Protein AF-A0A2S2DIR8-F1 (afdb_monomer)

Solvent-accessible surface area (backbone atoms only — not comparab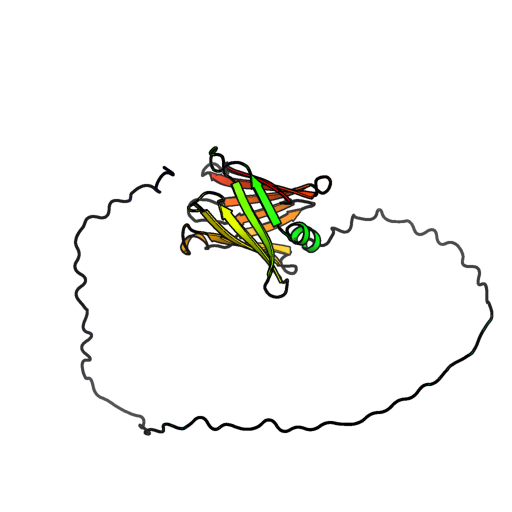le to full-atom values): 14427 Å² total; per-residue (Å²): 134,83,83,74,81,82,84,76,91,71,86,83,86,78,87,84,75,84,82,79,85,77,88,81,89,78,91,88,88,90,80,86,86,79,81,87,81,92,76,83,91,76,89,78,84,86,86,85,81,84,86,86,91,85,86,83,90,83,88,81,86,81,84,89,83,88,82,91,74,91,72,82,84,75,81,74,80,77,70,82,77,73,78,73,77,70,67,64,64,66,59,61,57,71,56,54,46,58,27,36,33,42,40,30,51,71,84,41,79,49,47,31,44,31,40,24,39,76,30,84,94,61,61,26,38,36,37,41,37,34,34,71,52,89,77,57,86,47,43,35,42,34,41,38,30,71,42,77,88,79,64,29,31,42,34,42,48,42,44,75,91,37,76,75,70,34,52,59,54,23,47,30,43,74,57,91,57,31,43,38,33,38,26,68,37,96,92,38,40,36,37,39,39,37,35,54,38,82,91,73,67,28,36,38,42,39,33,29,39,41,43,99,89,74,46,75,40,83,38,34,40,31,45,33,35,71,103

Sequence (227 aa):
MPPSPLSCDVPANRTVHAVRIKSGSGHRPGWPTNSGASLLFILDAVPTTAPIMTTPLHLFTRAAVCAALGLPALAWAQAPAASAAASPVPLLRQLDGDWRMSGDVRGKPVTYRMTAEPALQGTFTALRMKDVQVPAQYEAVVYIGYDAASKTVIAHWMDSFGPKYSIPHGTGQIDGDTIQFVIPYATGPFRNTWRYDPAAGSWQFSLESGQPDGTWKHFARYKVKRD

Mean predicted aligned error: 16.85 Å

InterPro domains:
  IPR011473 Protein of unknown function DUF1579 [PF07617] (91-226)

Foldseek 3Di:
DPDDDDDDDDDDDDDD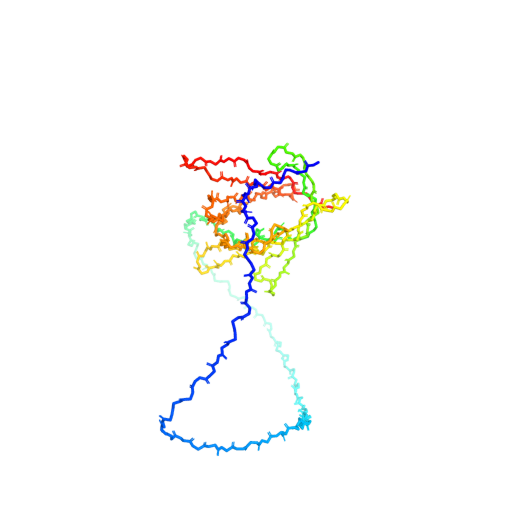DDDDDDDDDDDDDDDDDDDDDDDDDDDDDDDDDDDDDDDDDDDDDDDDDDDDDDDPDPPPPDDPPPPPPPPCLVLQCLQAAWKWKWWDFVPHTFIWIWHWDQPPPNQWIWIWIWTPDVVTPKTKIKTWGADPVVQKIWIQIDMPVDDVVSPPIWIFHDDDQWTWTWHQDPVFIKIWIWGADPVQSWIKIWIWGQDPVRDTHGGIIITMHHD

pLDDT: mean 75.73, std 27.55, range [25.34, 98.88]

Structure (mmCIF, N/CA/C/O backbone):
data_AF-A0A2S2DIR8-F1
#
_entry.id   AF-A0A2S2DIR8-F1
#
loop_
_atom_site.group_PDB
_atom_site.id
_atom_site.type_symbol
_atom_site.label_atom_id
_atom_site.label_alt_id
_atom_site.label_comp_id
_atom_site.label_asym_id
_atom_site.label_entity_id
_atom_site.label_seq_id
_atom_site.pdbx_PDB_ins_code
_atom_site.Cartn_x
_atom_site.Cartn_y
_atom_site.Cartn_z
_atom_site.occupancy
_atom_site.B_iso_or_equiv
_atom_site.auth_seq_id
_atom_site.auth_comp_id
_atom_site.auth_asym_id
_atom_site.auth_atom_id
_atom_site.pdbx_PDB_model_num
ATOM 1 N N . MET A 1 1 ? 14.273 -4.822 -20.510 1.00 25.34 1 MET A N 1
ATOM 2 C CA . MET A 1 1 ? 14.822 -3.535 -20.029 1.00 25.34 1 MET A CA 1
ATOM 3 C C . MET A 1 1 ? 13.724 -2.744 -19.325 1.00 25.34 1 MET A C 1
ATOM 5 O O . MET A 1 1 ? 12.814 -2.262 -19.999 1.00 25.34 1 MET A O 1
ATOM 9 N N . PRO A 1 2 ? 13.728 -2.648 -17.988 1.00 31.83 2 PRO A N 1
ATOM 10 C CA . PRO A 1 2 ? 12.954 -1.620 -17.298 1.00 31.83 2 PRO A CA 1
ATOM 11 C C . PRO A 1 2 ? 13.620 -0.244 -17.518 1.00 31.83 2 PRO A C 1
ATOM 13 O O . PRO A 1 2 ? 14.844 -0.184 -17.624 1.00 31.83 2 PRO A O 1
ATOM 16 N N . PRO A 1 3 ? 12.849 0.850 -17.667 1.00 37.19 3 PRO A N 1
ATOM 17 C CA . PRO A 1 3 ? 13.418 2.159 -17.958 1.00 37.19 3 PRO A CA 1
ATOM 18 C C . PRO A 1 3 ? 14.058 2.766 -16.708 1.00 37.19 3 PRO A C 1
ATOM 20 O O . PRO A 1 3 ? 13.427 2.845 -15.653 1.00 37.19 3 PRO A O 1
ATOM 23 N N . SER A 1 4 ? 15.298 3.219 -16.875 1.00 31.59 4 SER A N 1
ATOM 24 C CA . SER A 1 4 ? 16.028 4.063 -15.936 1.00 31.59 4 SER A CA 1
ATOM 25 C C . SER A 1 4 ? 15.224 5.318 -15.576 1.00 31.59 4 SER A C 1
ATOM 27 O O . SER A 1 4 ? 14.546 5.879 -16.447 1.00 31.59 4 SER A O 1
ATOM 29 N N . PRO A 1 5 ? 15.310 5.811 -14.329 1.00 39.09 5 PRO A N 1
ATOM 30 C CA . PRO A 1 5 ? 14.944 7.187 -14.049 1.00 39.09 5 PRO A CA 1
ATOM 31 C C . PRO A 1 5 ? 15.851 8.100 -14.880 1.00 39.09 5 PRO A C 1
ATOM 33 O O . PRO A 1 5 ? 17.040 7.834 -15.054 1.00 39.09 5 PRO A O 1
ATOM 36 N N . LEU A 1 6 ? 15.237 9.127 -15.456 1.00 38.44 6 LEU A N 1
ATOM 37 C CA . LEU A 1 6 ? 15.869 10.112 -16.320 1.00 38.44 6 LEU A CA 1
ATOM 38 C C . LEU A 1 6 ? 17.195 10.614 -15.729 1.00 38.44 6 LEU A C 1
ATOM 40 O O . LEU A 1 6 ? 17.279 10.973 -14.556 1.00 38.44 6 LEU A O 1
ATOM 44 N N . SER A 1 7 ? 18.202 10.610 -16.600 1.00 29.22 7 SER A N 1
ATOM 45 C CA . SER A 1 7 ? 19.532 11.176 -16.415 1.00 29.22 7 SER A CA 1
ATOM 46 C C . SER A 1 7 ? 19.443 12.646 -15.998 1.00 29.22 7 SER A C 1
ATOM 48 O O . SER A 1 7 ? 18.811 13.442 -16.691 1.00 29.22 7 SER A O 1
ATOM 50 N N . CYS A 1 8 ? 20.112 13.006 -14.905 1.00 32.50 8 CYS A N 1
ATOM 51 C CA . CYS A 1 8 ? 20.612 14.360 -14.708 1.00 32.50 8 CYS A CA 1
ATOM 52 C C . CYS A 1 8 ? 22.116 14.310 -14.970 1.00 32.50 8 CYS A C 1
ATOM 54 O O . CYS A 1 8 ? 22.860 13.720 -14.186 1.00 32.50 8 CYS A O 1
ATOM 56 N N . ASP A 1 9 ? 22.544 14.916 -16.075 1.00 29.95 9 ASP A N 1
ATOM 57 C CA . ASP A 1 9 ? 23.945 15.229 -16.329 1.00 29.95 9 ASP A CA 1
ATOM 58 C C . ASP A 1 9 ? 24.512 16.055 -15.166 1.00 29.95 9 ASP A C 1
ATOM 60 O O . ASP A 1 9 ? 24.002 17.127 -14.833 1.00 29.95 9 ASP A O 1
ATOM 64 N N . VAL A 1 10 ? 25.595 15.565 -14.561 1.00 34.12 10 VAL A N 1
ATOM 65 C CA . VAL A 1 10 ? 26.473 16.358 -13.697 1.00 34.12 10 VAL A CA 1
ATOM 66 C C . VAL A 1 10 ? 27.852 16.351 -14.354 1.00 34.12 10 VAL A C 1
ATOM 68 O O . VAL A 1 10 ? 28.401 15.270 -14.582 1.00 34.12 10 VAL A O 1
ATOM 71 N N . PRO A 1 11 ? 28.430 17.519 -14.686 1.00 31.69 11 PRO A N 1
ATOM 72 C CA . PRO A 1 11 ? 29.745 17.571 -15.297 1.00 31.69 11 PRO A CA 1
ATOM 73 C C . PRO A 1 11 ? 30.804 17.041 -14.331 1.00 31.69 11 PRO A C 1
ATOM 75 O O . PRO A 1 11 ? 30.799 17.318 -13.129 1.00 31.69 11 PRO A O 1
ATOM 78 N N . ALA A 1 12 ? 31.726 16.270 -14.901 1.00 38.38 12 ALA A N 1
ATOM 79 C CA . ALA A 1 12 ? 32.903 15.765 -14.230 1.00 38.38 12 ALA A CA 1
ATOM 80 C C . ALA A 1 12 ? 33.753 16.904 -13.643 1.00 38.38 12 ALA A C 1
ATOM 82 O O . ALA A 1 12 ? 33.841 17.996 -14.204 1.00 38.38 12 ALA A O 1
ATOM 83 N N . ASN A 1 13 ? 34.475 16.542 -12.580 1.00 35.59 13 ASN A N 1
ATOM 84 C CA . ASN A 1 13 ? 35.640 17.220 -12.016 1.00 35.59 13 ASN A CA 1
ATOM 85 C C . ASN A 1 13 ? 35.376 18.201 -10.857 1.00 35.59 13 ASN A C 1
ATOM 87 O O . ASN A 1 13 ? 35.241 19.408 -11.044 1.00 35.59 13 ASN A O 1
ATOM 91 N N . ARG A 1 14 ? 35.459 17.686 -9.623 1.00 34.56 14 ARG A N 1
ATOM 92 C CA . ARG A 1 14 ? 36.113 18.408 -8.522 1.00 34.56 14 ARG A CA 1
ATOM 93 C C . ARG A 1 14 ? 36.697 17.432 -7.505 1.00 34.56 14 ARG A C 1
ATOM 95 O O . ARG A 1 14 ? 35.987 16.762 -6.763 1.00 34.56 14 ARG A O 1
ATOM 102 N N . THR A 1 15 ? 38.020 17.391 -7.494 1.00 37.75 15 THR A N 1
ATOM 103 C CA . THR A 1 15 ? 38.891 16.816 -6.472 1.00 37.75 15 THR A CA 1
ATOM 104 C C . THR A 1 15 ? 38.486 17.310 -5.081 1.00 37.75 15 THR A C 1
ATOM 106 O O . THR A 1 15 ? 38.486 18.516 -4.827 1.00 37.75 15 THR A O 1
ATOM 109 N N . VAL A 1 16 ? 38.163 16.400 -4.159 1.00 34.19 16 VAL A N 1
ATOM 110 C CA . VAL A 1 16 ? 37.999 16.746 -2.741 1.00 34.19 16 VAL A CA 1
ATOM 111 C C . VAL A 1 16 ? 39.382 16.733 -2.096 1.00 34.19 16 VAL A C 1
ATOM 113 O O . VAL A 1 16 ? 39.957 15.678 -1.839 1.00 34.19 16 VAL A O 1
ATOM 116 N N . HIS A 1 17 ? 39.934 17.921 -1.856 1.00 31.39 17 HIS A N 1
ATOM 117 C CA . HIS A 1 17 ? 41.088 18.089 -0.981 1.00 31.39 17 HIS A CA 1
ATOM 118 C C . HIS A 1 17 ? 40.664 17.848 0.472 1.00 31.39 17 HIS A C 1
ATOM 120 O O . HIS A 1 17 ? 39.698 18.439 0.955 1.00 31.39 17 HIS A O 1
ATOM 126 N N . ALA A 1 18 ? 41.413 16.997 1.173 1.00 34.06 18 ALA A N 1
ATOM 127 C CA . ALA A 1 18 ? 41.286 16.799 2.608 1.00 34.06 18 ALA A CA 1
ATOM 128 C C . ALA A 1 18 ? 41.499 18.132 3.348 1.00 34.06 18 ALA A C 1
ATOM 130 O O . ALA A 1 18 ? 42.587 18.711 3.313 1.00 34.06 18 ALA A O 1
ATOM 131 N N . VAL A 1 19 ? 40.463 18.618 4.034 1.00 31.84 19 VAL A N 1
ATOM 132 C CA . VAL A 1 19 ? 40.576 19.776 4.923 1.00 31.84 19 VAL A CA 1
ATOM 133 C C . VAL A 1 19 ? 41.194 19.309 6.236 1.00 31.84 19 VAL A C 1
ATOM 135 O O . VAL A 1 19 ? 40.552 18.695 7.084 1.00 31.84 19 VAL A O 1
ATOM 138 N N . ARG A 1 20 ? 42.484 19.605 6.388 1.00 32.41 20 ARG A N 1
ATOM 139 C CA . ARG A 1 20 ? 43.232 19.494 7.639 1.00 32.41 20 ARG A CA 1
ATOM 140 C C . ARG A 1 20 ? 42.846 20.668 8.539 1.00 32.41 20 ARG A C 1
ATOM 142 O O . ARG A 1 20 ? 43.281 21.791 8.293 1.00 32.41 20 ARG A O 1
ATOM 149 N N . ILE A 1 21 ? 42.060 20.424 9.585 1.00 34.59 21 ILE A N 1
ATOM 150 C CA . ILE A 1 21 ? 41.821 21.433 10.623 1.00 34.59 21 ILE A CA 1
ATOM 151 C C . ILE A 1 21 ? 43.110 21.577 11.449 1.00 34.59 21 ILE A C 1
ATOM 153 O O . ILE A 1 21 ? 43.508 20.668 12.174 1.00 34.59 21 ILE A O 1
ATOM 157 N N . LYS A 1 22 ? 43.795 22.717 11.297 1.00 30.98 22 LYS A N 1
ATOM 158 C CA . LYS A 1 22 ? 44.870 23.169 12.193 1.00 30.98 22 LYS A CA 1
ATOM 159 C C . LYS A 1 22 ? 44.226 23.759 13.450 1.00 30.98 22 LYS A C 1
ATOM 161 O O . LYS A 1 22 ? 43.514 24.753 13.351 1.00 30.98 22 LYS A O 1
ATOM 166 N N . SER A 1 23 ? 44.506 23.189 14.623 1.00 30.70 23 SER A N 1
ATOM 167 C CA . SER A 1 23 ? 44.189 23.831 15.901 1.00 30.70 23 SER A CA 1
ATOM 168 C C . SER A 1 23 ? 45.164 24.989 16.140 1.00 30.70 23 SER A C 1
ATOM 170 O O . SER A 1 23 ? 46.356 24.768 16.362 1.00 30.70 23 SER A O 1
ATOM 172 N N . GLY A 1 24 ? 44.669 26.223 16.055 1.00 31.77 24 GLY A N 1
ATOM 173 C CA . GLY A 1 24 ? 45.383 27.425 16.478 1.00 31.77 24 GLY A CA 1
ATOM 174 C C . GLY A 1 24 ? 45.199 27.657 17.977 1.00 31.77 24 GLY A C 1
ATOM 175 O O . GLY A 1 24 ? 44.080 27.672 18.478 1.00 31.77 24 GLY A O 1
ATOM 176 N N . SER A 1 25 ? 46.318 27.810 18.677 1.00 33.28 25 SER A N 1
ATOM 177 C CA . SER A 1 25 ? 46.450 28.074 20.109 1.00 33.28 25 SER A CA 1
ATOM 178 C C . SER A 1 25 ? 46.035 29.500 20.493 1.00 33.28 25 SER A C 1
ATOM 180 O O . SER A 1 25 ? 46.583 30.461 19.955 1.00 33.28 25 SER A O 1
ATOM 182 N N . GLY A 1 26 ? 45.165 29.629 21.500 1.00 30.30 26 GLY A N 1
ATOM 183 C CA . GLY A 1 26 ? 44.859 30.876 22.207 1.00 30.30 26 GLY A CA 1
ATOM 184 C C . GLY A 1 26 ? 44.480 30.598 23.671 1.00 30.30 26 GLY A C 1
ATOM 185 O O . GLY A 1 26 ? 43.433 30.031 23.948 1.00 30.30 26 GLY A O 1
ATOM 186 N N . HIS A 1 27 ? 45.388 30.944 24.584 1.00 31.25 27 HIS A N 1
ATOM 187 C CA . HIS A 1 27 ? 45.299 30.991 26.061 1.00 31.25 27 HIS A CA 1
ATOM 188 C C . HIS A 1 27 ? 44.157 31.938 26.545 1.00 31.25 27 HIS A C 1
ATOM 190 O O . HIS A 1 27 ? 43.933 32.927 25.859 1.00 31.25 27 HIS A O 1
ATOM 196 N N . ARG A 1 28 ? 43.406 31.823 27.668 1.00 31.12 28 ARG A N 1
ATOM 197 C CA . ARG A 1 28 ? 43.475 31.230 29.044 1.00 31.12 28 ARG A CA 1
ATOM 198 C C . ARG A 1 28 ? 42.016 31.132 29.631 1.00 31.12 28 ARG A C 1
ATOM 200 O O . ARG A 1 28 ? 41.107 31.540 28.919 1.00 31.12 28 ARG A O 1
ATOM 207 N N . PRO A 1 29 ? 41.758 30.914 30.950 1.00 38.47 29 PRO A N 1
ATOM 208 C CA . PRO A 1 29 ? 42.119 29.815 31.862 1.00 38.47 29 PRO A CA 1
ATOM 209 C C . PRO A 1 29 ? 40.901 29.209 32.617 1.00 38.47 29 PRO A C 1
ATOM 211 O O . PRO A 1 29 ? 39.890 29.869 32.833 1.00 38.47 29 PRO A O 1
ATOM 214 N N . GLY A 1 30 ? 41.090 28.009 33.178 1.00 28.30 30 GLY A N 1
ATOM 215 C CA . GLY A 1 30 ? 40.413 27.582 34.410 1.00 28.30 30 GLY A CA 1
ATOM 216 C C . GLY A 1 30 ? 39.446 26.409 34.259 1.00 28.30 30 GLY A C 1
ATOM 217 O O . GLY A 1 30 ? 38.313 26.602 33.841 1.00 28.30 30 GLY A O 1
ATOM 218 N N . TRP A 1 31 ? 39.899 25.218 34.656 1.00 29.05 31 TRP A N 1
ATOM 219 C CA . TRP A 1 31 ? 39.338 24.318 35.687 1.00 29.05 31 TRP A CA 1
ATOM 220 C C . TRP A 1 31 ? 39.973 22.914 35.528 1.00 29.05 31 TRP A C 1
ATOM 222 O O . TRP A 1 31 ? 40.456 22.583 34.443 1.00 29.05 31 TRP A O 1
ATOM 232 N N . PRO A 1 32 ? 40.123 22.146 36.623 1.00 36.69 32 PRO A N 1
ATOM 233 C CA . PRO A 1 32 ? 41.217 21.190 36.777 1.00 36.69 32 PRO A CA 1
ATOM 234 C C . PRO A 1 32 ? 40.993 19.858 36.056 1.00 36.69 32 PRO A C 1
ATOM 236 O O . PRO A 1 32 ? 39.895 19.307 36.024 1.00 36.69 32 PRO A O 1
ATOM 239 N N . THR A 1 33 ? 42.091 19.311 35.540 1.00 38.44 33 THR A N 1
ATOM 240 C CA . THR A 1 33 ? 42.222 17.924 35.096 1.00 38.44 33 THR A CA 1
ATOM 241 C C . THR A 1 33 ? 42.294 16.994 36.296 1.00 38.44 33 THR A C 1
ATOM 243 O O . THR A 1 33 ? 43.128 17.207 37.173 1.00 38.44 33 THR A O 1
ATOM 246 N N . ASN A 1 34 ? 41.513 15.913 36.275 1.00 33.31 34 ASN A N 1
ATOM 247 C CA . ASN A 1 34 ? 41.874 14.698 36.990 1.00 33.31 34 ASN A CA 1
ATOM 248 C C . ASN A 1 34 ? 41.808 13.486 36.054 1.00 33.31 34 ASN A C 1
ATOM 250 O O . ASN A 1 34 ? 40.754 13.050 35.602 1.00 33.31 34 ASN A O 1
ATOM 254 N N . SER A 1 35 ? 43.018 13.047 35.733 1.00 34.62 35 SER A N 1
ATOM 255 C CA . SER A 1 35 ? 43.520 11.714 35.434 1.00 34.62 35 SER A CA 1
ATOM 256 C C . SER A 1 35 ? 42.568 10.529 35.633 1.00 34.62 35 SER A C 1
ATOM 258 O O . SER A 1 35 ? 42.077 10.289 36.728 1.00 34.62 35 SER A O 1
ATOM 260 N N . GLY A 1 36 ? 42.442 9.747 34.558 1.00 32.72 36 GLY A N 1
ATOM 261 C CA . GLY A 1 36 ? 42.733 8.311 34.509 1.00 32.72 36 GLY A CA 1
ATOM 262 C C . GLY A 1 36 ? 42.083 7.381 35.532 1.00 32.72 36 GLY A C 1
ATOM 263 O O . GLY A 1 36 ? 42.461 7.378 36.693 1.00 32.72 36 GLY A O 1
ATOM 264 N N . ALA A 1 37 ? 41.268 6.450 35.036 1.00 33.59 37 ALA A N 1
ATOM 265 C CA . ALA A 1 37 ? 41.280 5.062 35.497 1.00 33.59 37 ALA A CA 1
ATOM 266 C C . ALA A 1 37 ? 40.539 4.166 34.493 1.00 33.59 37 ALA A C 1
ATOM 268 O O . ALA A 1 37 ? 39.341 4.319 34.268 1.00 33.59 37 ALA A O 1
ATOM 269 N N . SER A 1 38 ? 41.265 3.211 33.914 1.00 38.38 38 SER A N 1
ATOM 270 C CA . SER A 1 38 ? 40.689 1.977 33.385 1.00 38.38 38 SER A CA 1
ATOM 271 C C . SER A 1 38 ? 40.274 1.092 34.563 1.00 38.38 38 SER A C 1
ATOM 273 O O . SER A 1 38 ? 41.115 0.791 35.404 1.00 38.38 38 SER A O 1
ATOM 275 N N . LEU A 1 39 ? 39.022 0.634 34.603 1.00 32.88 39 LEU A N 1
ATOM 276 C CA . LEU A 1 39 ? 38.559 -0.489 35.431 1.00 32.88 39 LEU A CA 1
ATOM 277 C C . LEU A 1 39 ? 37.568 -1.298 34.577 1.00 32.88 39 LEU A C 1
ATOM 279 O O . LEU A 1 39 ? 36.599 -0.746 34.069 1.00 32.88 39 LEU A O 1
ATOM 283 N N . LEU A 1 40 ? 37.929 -2.506 34.141 1.00 30.81 40 LEU A N 1
ATOM 284 C CA . LEU A 1 40 ? 37.706 -3.782 34.837 1.00 30.81 40 LEU A CA 1
ATOM 285 C C . LEU A 1 40 ? 36.206 -4.045 35.079 1.00 30.81 40 LEU A C 1
ATOM 287 O O . LEU A 1 40 ? 35.629 -3.573 36.053 1.00 30.81 40 LEU A O 1
ATOM 291 N N . PHE A 1 41 ? 35.586 -4.813 34.177 1.00 30.42 41 PHE A N 1
ATOM 292 C CA . PHE A 1 41 ? 34.247 -5.367 34.376 1.00 30.42 41 PHE A CA 1
ATOM 293 C C . PHE A 1 41 ? 34.324 -6.476 35.432 1.00 30.42 41 PHE A C 1
ATOM 295 O O . PHE A 1 41 ? 34.936 -7.518 35.200 1.00 30.42 41 PHE A O 1
ATOM 302 N N . ILE A 1 42 ? 33.722 -6.228 36.594 1.00 36.50 42 ILE A N 1
ATOM 303 C CA . ILE A 1 42 ? 33.505 -7.216 37.652 1.00 36.50 42 ILE A CA 1
ATOM 304 C C . ILE A 1 42 ? 32.174 -7.928 37.368 1.00 36.50 42 ILE A C 1
ATOM 306 O O . ILE A 1 42 ? 31.147 -7.282 37.168 1.00 36.50 42 ILE A O 1
ATOM 310 N N . LEU A 1 43 ? 32.226 -9.264 37.310 1.00 37.09 43 LEU A N 1
ATOM 311 C CA . LEU A 1 43 ? 31.067 -10.150 37.435 1.00 37.09 43 LEU A CA 1
ATOM 312 C C . LEU A 1 43 ? 30.476 -9.961 38.834 1.00 37.09 43 LEU A C 1
ATOM 314 O O . LEU A 1 43 ? 31.193 -10.205 39.799 1.00 37.09 43 LEU A O 1
ATOM 318 N N . ASP A 1 44 ? 29.184 -9.655 38.936 1.00 31.66 44 ASP A N 1
ATOM 319 C CA . ASP A 1 44 ? 28.447 -9.850 40.184 1.00 31.66 44 ASP A CA 1
ATOM 320 C C . ASP A 1 44 ? 27.191 -10.694 39.980 1.00 31.66 44 ASP A C 1
ATOM 322 O O . ASP A 1 44 ? 26.456 -10.591 38.995 1.00 31.66 44 ASP A O 1
ATOM 326 N N . ALA A 1 45 ? 27.040 -11.603 40.935 1.00 37.28 45 ALA A N 1
ATOM 327 C CA . ALA A 1 45 ? 26.130 -12.724 40.979 1.00 37.28 45 ALA A CA 1
ATOM 328 C C . ALA A 1 45 ? 24.680 -12.315 41.281 1.00 37.28 45 ALA A C 1
ATOM 330 O O . ALA A 1 45 ? 24.408 -11.380 42.030 1.00 37.28 45 ALA A O 1
ATOM 331 N N . VAL A 1 46 ? 23.740 -13.100 40.752 1.00 46.03 46 VAL A N 1
ATOM 332 C CA . VAL A 1 46 ? 22.322 -13.082 41.135 1.00 46.03 46 VAL A CA 1
ATOM 333 C C . VAL A 1 46 ? 22.146 -13.941 42.393 1.00 46.03 46 VAL A C 1
ATOM 335 O O . VAL A 1 46 ? 22.509 -15.119 42.349 1.00 46.03 46 VAL A O 1
ATOM 338 N N . PRO A 1 47 ? 21.571 -13.430 43.498 1.00 52.34 47 PRO A N 1
ATOM 339 C CA . PRO A 1 47 ? 21.168 -14.279 44.604 1.00 52.34 47 PRO A CA 1
ATOM 340 C C . PRO A 1 47 ? 19.756 -14.844 44.394 1.00 52.34 47 PRO A C 1
ATOM 342 O O . PRO A 1 47 ? 18.787 -14.140 44.115 1.00 52.34 47 PRO A O 1
ATOM 345 N N . THR A 1 48 ? 19.691 -16.159 44.565 1.00 49.25 48 THR A N 1
ATOM 346 C CA . THR A 1 48 ? 18.527 -17.029 44.739 1.00 49.25 48 THR A CA 1
ATOM 347 C C . THR A 1 48 ? 17.781 -16.737 46.042 1.00 49.25 48 THR A C 1
ATOM 349 O O . THR A 1 48 ? 18.431 -16.680 47.081 1.00 49.25 48 THR A O 1
ATOM 352 N N . THR A 1 49 ? 16.441 -16.732 46.020 1.00 44.94 49 THR A N 1
ATOM 353 C CA . THR A 1 49 ? 15.589 -17.217 47.134 1.00 44.94 49 THR A CA 1
ATOM 354 C C . THR A 1 49 ? 14.139 -17.475 46.679 1.00 44.94 49 THR A C 1
ATOM 356 O O . THR A 1 49 ? 13.411 -16.568 46.292 1.00 44.94 49 THR A O 1
ATOM 359 N N . ALA A 1 50 ? 13.716 -18.741 46.756 1.00 43.56 50 ALA A N 1
ATOM 360 C CA . ALA A 1 50 ? 12.328 -19.178 47.015 1.00 43.56 50 ALA A CA 1
ATOM 361 C C . ALA A 1 50 ? 12.163 -19.346 48.563 1.00 43.56 50 ALA A C 1
ATOM 363 O O . ALA A 1 50 ? 13.175 -19.097 49.229 1.00 43.56 50 ALA A O 1
ATOM 364 N N . PRO A 1 51 ? 11.054 -19.840 49.195 1.00 60.25 51 PRO A N 1
ATOM 365 C CA . PRO A 1 51 ? 9.859 -20.546 48.667 1.00 60.25 51 PRO A CA 1
ATOM 366 C C . PRO A 1 51 ? 8.512 -20.306 49.454 1.00 60.25 51 PRO A C 1
ATOM 368 O O . PRO A 1 51 ? 8.425 -19.404 50.279 1.00 60.25 51 PRO A O 1
ATOM 371 N N . ILE A 1 52 ? 7.526 -21.220 49.262 1.00 47.78 52 ILE A N 1
ATOM 372 C CA . ILE A 1 52 ? 6.428 -21.679 50.182 1.00 47.78 52 ILE A CA 1
ATOM 373 C C . ILE A 1 52 ? 5.066 -20.944 50.045 1.00 47.78 52 ILE A C 1
ATOM 375 O O . ILE A 1 52 ? 4.946 -19.778 50.384 1.00 47.78 52 ILE A O 1
ATOM 379 N N . MET A 1 53 ? 4.044 -21.519 49.382 1.00 49.59 53 MET A N 1
ATOM 380 C CA . MET A 1 53 ? 3.057 -22.560 49.790 1.00 49.59 53 MET A CA 1
ATOM 381 C C . MET A 1 53 ? 1.932 -22.056 50.715 1.00 49.59 53 MET A C 1
ATOM 383 O O . MET A 1 53 ? 2.195 -21.699 51.857 1.00 49.59 53 MET A O 1
ATOM 387 N N . THR A 1 54 ? 0.670 -22.139 50.258 1.00 42.44 54 THR A N 1
ATOM 388 C CA . THR A 1 54 ? -0.523 -22.461 51.085 1.00 42.44 54 THR A CA 1
ATOM 389 C C . THR A 1 54 ? -1.792 -22.662 50.228 1.00 42.44 54 THR A C 1
ATOM 391 O O . THR A 1 54 ? -2.321 -21.735 49.628 1.00 42.44 54 THR A O 1
ATOM 394 N N . THR A 1 55 ? -2.289 -23.901 50.187 1.00 36.09 55 THR A N 1
ATOM 395 C CA . THR A 1 55 ? -3.711 -24.312 50.023 1.00 36.09 55 THR A CA 1
ATOM 396 C C . THR A 1 55 ? -4.383 -24.346 51.422 1.00 36.09 55 THR A C 1
ATOM 398 O O . THR A 1 55 ? -3.607 -24.313 52.380 1.00 36.09 55 THR A O 1
ATOM 401 N N . PRO A 1 56 ? -5.727 -24.474 51.640 1.00 57.00 56 PRO A N 1
ATOM 402 C CA . PRO A 1 56 ? -6.723 -25.177 50.808 1.00 57.00 56 PRO A CA 1
ATOM 403 C C . PRO A 1 56 ? -8.171 -24.599 50.729 1.00 57.00 56 PRO A C 1
ATOM 405 O O . PRO A 1 56 ? -8.603 -23.747 51.493 1.00 57.00 56 PRO A O 1
ATOM 408 N N . LEU A 1 57 ? -8.913 -25.145 49.757 1.00 48.53 57 LEU A N 1
AT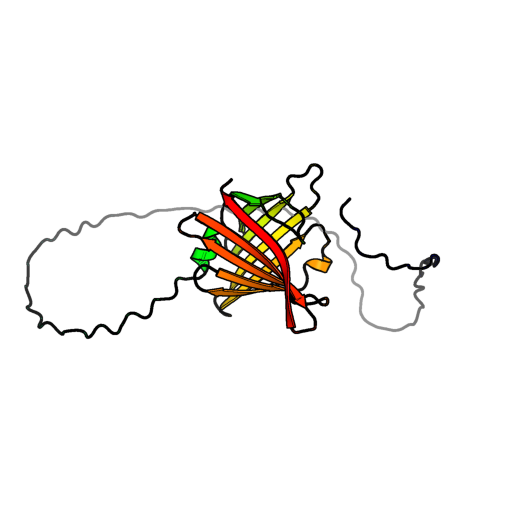OM 409 C CA . LEU A 1 57 ? -10.286 -25.686 49.804 1.00 48.53 57 LEU A CA 1
ATOM 410 C C . LEU A 1 57 ? -11.279 -25.183 50.886 1.00 48.53 57 LEU A C 1
ATOM 412 O O . LEU A 1 57 ? -11.191 -25.588 52.039 1.00 48.53 57 LEU A O 1
ATOM 416 N N . HIS A 1 58 ? -12.360 -24.511 50.463 1.00 48.22 58 HIS A N 1
ATOM 417 C CA . HIS A 1 58 ? -13.668 -24.636 51.124 1.00 48.22 58 HIS A CA 1
ATOM 418 C C . HIS A 1 58 ? -14.804 -24.792 50.107 1.00 48.22 58 HIS A C 1
ATOM 420 O O . HIS A 1 58 ? -15.123 -23.909 49.315 1.00 48.22 58 HIS A O 1
ATOM 426 N N . LEU A 1 59 ? -15.391 -25.983 50.177 1.00 47.00 59 LEU A N 1
ATOM 427 C CA . LEU A 1 59 ? -16.611 -26.448 49.544 1.00 47.00 59 LEU A CA 1
ATOM 428 C C . LEU A 1 59 ? -17.804 -25.721 50.196 1.00 47.00 59 LEU A C 1
ATOM 430 O O . LEU A 1 59 ? -18.102 -25.976 51.361 1.00 47.00 59 LEU A O 1
ATOM 434 N N . PHE A 1 60 ? -18.512 -24.851 49.475 1.00 51.75 60 PHE A N 1
ATOM 435 C CA . PHE A 1 60 ? -19.834 -24.388 49.909 1.00 51.75 60 PHE A CA 1
ATOM 436 C C . PHE A 1 60 ? -20.909 -25.071 49.074 1.00 51.75 60 PHE A C 1
ATOM 438 O O . PHE A 1 60 ? -21.213 -24.695 47.947 1.00 51.75 60 PHE A O 1
ATOM 445 N N . THR A 1 61 ? -21.476 -26.114 49.672 1.00 45.47 61 THR A N 1
ATOM 446 C CA . THR A 1 61 ? -22.756 -26.689 49.271 1.00 45.47 61 THR A CA 1
ATOM 447 C C . THR A 1 61 ? -23.848 -25.835 49.896 1.00 45.47 61 THR A C 1
ATOM 449 O O . THR A 1 61 ? -23.879 -25.721 51.120 1.00 45.47 61 THR A O 1
ATOM 452 N N . ARG A 1 62 ? -24.767 -25.285 49.096 1.00 50.84 62 ARG A N 1
ATOM 453 C CA . ARG A 1 62 ? -26.173 -25.154 49.496 1.00 50.84 62 ARG A CA 1
ATOM 454 C C . ARG A 1 62 ? -27.073 -24.825 48.314 1.00 50.84 62 ARG A C 1
ATOM 456 O O . ARG A 1 62 ? -26.875 -23.860 47.588 1.00 50.84 62 ARG A O 1
ATOM 463 N N . ALA A 1 63 ? -28.052 -25.697 48.153 1.00 43.88 63 ALA A N 1
ATOM 464 C CA . ALA A 1 63 ? -29.095 -25.639 47.162 1.00 43.88 63 ALA A CA 1
ATOM 465 C C . ALA A 1 63 ? -30.235 -24.694 47.586 1.00 43.88 63 ALA A C 1
ATOM 467 O O . ALA A 1 63 ? -30.534 -24.562 48.771 1.00 43.88 63 ALA A O 1
ATOM 468 N N . ALA A 1 64 ? -30.926 -24.212 46.552 1.00 46.69 64 ALA A N 1
ATOM 469 C CA . ALA A 1 64 ? -32.378 -24.261 46.395 1.00 46.69 64 ALA A CA 1
ATOM 470 C C . ALA A 1 64 ? -33.248 -23.016 46.689 1.00 46.69 64 ALA A C 1
ATOM 472 O O . ALA A 1 64 ? -33.157 -22.353 47.715 1.00 46.69 64 ALA A O 1
ATOM 473 N N . VAL A 1 65 ? -34.217 -22.903 45.768 1.00 42.97 65 VAL A N 1
ATOM 474 C CA . VAL A 1 65 ? -35.597 -22.394 45.865 1.00 42.97 65 VAL A CA 1
ATOM 475 C C . VAL A 1 65 ? -35.867 -20.930 45.488 1.00 42.97 65 VAL A C 1
ATOM 477 O O . VAL A 1 65 ? -35.763 -20.005 46.281 1.00 42.97 65 VAL A O 1
ATOM 480 N N . CYS A 1 66 ? -36.305 -20.801 44.231 1.00 45.00 66 CYS A N 1
ATOM 481 C CA . CYS A 1 66 ? -37.489 -20.100 43.724 1.00 45.00 66 CYS A CA 1
ATOM 482 C C . CYS A 1 66 ? -38.083 -18.931 44.529 1.00 45.00 66 CYS A C 1
ATOM 484 O O . CYS A 1 66 ? -38.768 -19.136 45.527 1.00 45.00 66 CYS A O 1
ATOM 486 N N . ALA A 1 67 ? -38.044 -17.743 43.925 1.00 47.94 67 ALA A N 1
ATOM 487 C CA . ALA A 1 67 ? -39.120 -16.765 44.036 1.00 47.94 67 ALA A CA 1
ATOM 488 C C . ALA A 1 67 ? -39.359 -16.143 42.652 1.00 47.94 67 ALA A C 1
ATOM 490 O O . ALA A 1 67 ? -38.557 -15.354 42.156 1.00 47.94 67 ALA A O 1
ATOM 491 N N . ALA A 1 68 ? -40.446 -16.563 42.002 1.00 51.41 68 ALA A N 1
ATOM 492 C CA . ALA A 1 68 ? -40.935 -15.965 40.770 1.00 51.41 68 ALA A CA 1
ATOM 493 C C . ALA A 1 68 ? -41.541 -14.594 41.101 1.00 51.41 68 ALA A C 1
ATOM 495 O O . ALA A 1 68 ? -42.626 -14.509 41.672 1.00 51.41 68 ALA A O 1
ATOM 496 N N . LEU A 1 69 ? -40.825 -13.525 40.760 1.00 52.59 69 LEU A N 1
ATOM 497 C CA . LEU A 1 69 ? -41.344 -12.162 40.786 1.00 52.59 69 LEU A CA 1
ATOM 498 C C . LEU A 1 69 ? -41.762 -11.788 39.364 1.00 52.59 69 LEU A C 1
ATOM 500 O O . LEU A 1 69 ? -40.931 -11.703 38.461 1.00 52.59 69 LEU A O 1
ATOM 504 N N . GLY A 1 70 ? -43.068 -11.605 39.170 1.00 53.66 70 GLY A N 1
ATOM 505 C CA . GLY A 1 70 ? -43.629 -11.069 37.936 1.00 53.66 70 GLY A CA 1
ATOM 506 C C . GLY A 1 70 ? -43.136 -9.642 37.711 1.00 53.66 70 GLY A C 1
ATOM 507 O O . GLY A 1 70 ? -43.346 -8.768 38.550 1.00 53.66 70 GLY A O 1
ATOM 508 N N . LEU A 1 71 ? -42.473 -9.418 36.578 1.00 55.53 71 LEU A N 1
ATOM 509 C CA . LEU A 1 71 ? -42.023 -8.104 36.132 1.00 55.53 71 LEU A CA 1
ATOM 510 C C . LEU A 1 71 ? -42.972 -7.601 35.032 1.00 55.53 71 LEU A C 1
ATOM 512 O O . LEU A 1 71 ? -43.225 -8.340 34.077 1.00 55.53 71 LEU A O 1
ATOM 516 N N . PRO A 1 72 ? -43.501 -6.369 35.127 1.00 51.06 72 PRO A N 1
ATOM 517 C CA . PRO A 1 72 ? -44.248 -5.764 34.035 1.00 51.06 72 PRO A CA 1
ATOM 518 C C . PRO A 1 72 ? -43.303 -5.535 32.851 1.00 51.06 72 PRO A C 1
ATOM 520 O O . PRO A 1 72 ? -42.204 -4.998 33.006 1.00 51.06 72 PRO A O 1
ATOM 523 N N . ALA A 1 73 ? -43.735 -5.956 31.663 1.00 52.56 73 ALA A N 1
ATOM 524 C CA . ALA A 1 73 ? -43.014 -5.740 30.419 1.00 52.56 73 ALA A CA 1
ATOM 525 C C . ALA A 1 73 ? -42.977 -4.237 30.097 1.00 52.56 73 ALA A C 1
ATOM 527 O O . ALA A 1 73 ? -43.883 -3.689 29.474 1.00 52.56 73 ALA A O 1
ATOM 528 N N . LEU A 1 74 ? -41.915 -3.560 30.530 1.00 54.69 74 LEU A N 1
ATOM 529 C CA . LEU A 1 74 ? -41.484 -2.317 29.909 1.00 54.69 74 LEU A CA 1
ATOM 530 C C . LEU A 1 74 ? -41.134 -2.663 28.459 1.00 54.69 74 LEU A C 1
ATOM 532 O O . LEU A 1 74 ? -40.196 -3.414 28.203 1.00 54.69 74 LEU A O 1
ATOM 536 N N . ALA A 1 75 ? -41.919 -2.163 27.509 1.00 55.59 75 ALA A N 1
ATOM 537 C CA . ALA A 1 75 ? -41.555 -2.176 26.103 1.00 55.59 75 ALA A CA 1
ATOM 538 C C . ALA A 1 75 ? -40.443 -1.139 25.912 1.00 55.59 75 ALA A C 1
ATOM 540 O O . ALA A 1 75 ? -40.693 0.065 25.879 1.00 55.59 75 ALA A O 1
ATOM 541 N N . TRP A 1 76 ? -39.196 -1.603 25.856 1.00 56.72 76 TRP A N 1
ATOM 542 C CA . TRP A 1 76 ? -38.066 -0.758 25.499 1.00 56.72 76 TRP A CA 1
ATOM 543 C C . TRP A 1 76 ? -38.192 -0.474 24.006 1.00 56.72 76 TRP A C 1
ATOM 545 O O . TRP A 1 76 ? -38.063 -1.381 23.185 1.00 56.72 76 TRP A O 1
ATOM 555 N N . ALA A 1 77 ? -38.476 0.778 23.650 1.00 56.47 77 ALA A N 1
ATOM 556 C CA . ALA A 1 77 ? -38.322 1.237 22.281 1.00 56.47 77 ALA A CA 1
ATOM 557 C C . ALA A 1 77 ? -36.854 1.022 21.883 1.00 56.47 77 ALA A C 1
ATOM 559 O O . ALA A 1 77 ? -35.960 1.720 22.365 1.00 56.47 77 ALA A O 1
ATOM 560 N N . GLN A 1 78 ? -36.593 0.012 21.052 1.00 52.44 78 GLN A N 1
ATOM 561 C CA . GLN A 1 78 ? -35.278 -0.192 20.463 1.00 52.44 78 GLN A CA 1
ATOM 562 C C . GLN A 1 78 ? -35.039 0.962 19.491 1.00 52.44 78 GLN A C 1
ATOM 564 O O . GLN A 1 78 ? -35.601 0.996 18.397 1.00 52.44 78 GLN A O 1
ATOM 569 N N . ALA A 1 79 ? -34.217 1.928 19.905 1.00 58.19 79 ALA A N 1
ATOM 570 C CA . ALA A 1 79 ? -33.594 2.840 18.960 1.00 58.19 79 ALA A CA 1
ATOM 571 C C . ALA A 1 79 ? -32.897 1.994 17.877 1.00 58.19 79 ALA A C 1
ATOM 573 O O . ALA A 1 79 ? -32.303 0.963 18.220 1.00 58.19 79 ALA A O 1
ATOM 574 N N . PRO A 1 80 ? -32.975 2.373 16.588 1.00 50.41 80 PRO A N 1
ATOM 575 C CA . PRO A 1 80 ? -32.294 1.633 15.539 1.00 50.41 80 PRO A CA 1
ATOM 576 C C . PRO A 1 80 ? -30.818 1.532 15.913 1.00 50.41 80 PRO A C 1
ATOM 578 O O . PRO A 1 80 ? -30.175 2.543 16.201 1.00 50.41 80 PRO A O 1
ATOM 581 N N . ALA A 1 81 ? -30.306 0.302 15.970 1.00 54.12 81 ALA A N 1
ATOM 582 C CA . ALA A 1 81 ? -28.904 0.054 16.233 1.00 54.12 81 ALA A CA 1
ATOM 583 C C . ALA A 1 81 ? -28.100 0.766 15.142 1.00 54.12 81 ALA A C 1
ATOM 585 O O . ALA A 1 81 ? -28.053 0.317 13.997 1.00 54.12 81 ALA A O 1
ATOM 586 N N . ALA A 1 82 ? -27.490 1.901 15.488 1.00 53.81 82 ALA A N 1
ATOM 587 C CA . ALA A 1 82 ? -26.382 2.421 14.715 1.00 53.81 82 ALA A CA 1
ATOM 588 C C . ALA A 1 82 ? -25.380 1.269 14.618 1.00 53.81 82 ALA A C 1
ATOM 590 O O . ALA A 1 82 ? -24.938 0.762 15.651 1.00 53.81 82 ALA A O 1
ATOM 591 N N . SER A 1 83 ? -25.113 0.798 13.397 1.00 48.47 83 SER A N 1
ATOM 592 C CA . SER A 1 83 ? -24.124 -0.245 13.139 1.00 48.47 83 SER A CA 1
ATOM 593 C C . SER A 1 83 ? -22.843 0.165 13.850 1.00 48.47 83 SER A C 1
ATOM 595 O O . SER A 1 83 ? -22.199 1.132 13.442 1.00 48.47 83 SER A O 1
ATOM 597 N N . ALA A 1 84 ? -22.516 -0.508 14.954 1.00 47.97 84 ALA A N 1
ATOM 598 C CA . ALA A 1 84 ? -21.279 -0.268 15.668 1.00 47.97 84 ALA A CA 1
ATOM 599 C C . ALA A 1 84 ? -20.167 -0.536 14.658 1.00 47.97 84 ALA A C 1
ATOM 601 O O . ALA A 1 84 ? -19.998 -1.676 14.226 1.00 47.97 84 ALA A O 1
ATOM 602 N N . ALA A 1 85 ? -19.492 0.522 14.202 1.00 54.31 85 ALA A N 1
ATOM 603 C CA . ALA A 1 85 ? -18.385 0.387 13.274 1.00 54.31 85 ALA A CA 1
ATOM 604 C C . ALA A 1 85 ? -17.414 -0.620 13.895 1.00 54.31 85 ALA A C 1
ATOM 606 O O . ALA A 1 85 ? -16.906 -0.398 14.999 1.00 54.31 85 ALA A O 1
ATOM 607 N N . ALA A 1 86 ? -17.250 -1.769 13.237 1.00 60.22 86 ALA A N 1
ATOM 608 C CA . ALA A 1 86 ? -16.331 -2.790 13.698 1.00 60.22 86 ALA A CA 1
ATOM 609 C C . ALA A 1 86 ? -14.951 -2.144 13.865 1.00 60.22 86 ALA A C 1
ATOM 611 O O . ALA A 1 86 ? -14.582 -1.249 13.100 1.00 60.22 86 ALA A O 1
ATOM 612 N N . SER A 1 87 ? -14.199 -2.563 14.887 1.00 62.69 87 SER A N 1
ATOM 613 C CA . SER A 1 87 ? -12.835 -2.068 15.068 1.00 62.69 87 SER A CA 1
ATOM 614 C C . SER A 1 87 ? -12.066 -2.211 13.741 1.00 62.69 87 SER A C 1
ATOM 616 O O . SER A 1 87 ? -12.163 -3.263 13.106 1.00 62.69 87 SER A O 1
ATOM 618 N N . PRO A 1 88 ? -11.296 -1.202 13.306 1.00 72.12 88 PRO A N 1
ATOM 619 C CA . PRO A 1 88 ? -10.509 -1.311 12.076 1.00 72.12 88 PRO A CA 1
ATOM 620 C C . PRO A 1 88 ? -9.398 -2.373 12.148 1.00 72.12 88 PRO A C 1
ATOM 622 O O . PRO A 1 88 ? -8.905 -2.844 11.124 1.00 72.12 88 PRO A O 1
ATOM 625 N N . VAL A 1 89 ? -9.025 -2.791 13.365 1.00 79.50 89 VAL A N 1
ATOM 626 C CA . VAL A 1 89 ? -8.006 -3.821 13.628 1.00 79.50 89 VAL A CA 1
ATOM 627 C C . VAL A 1 89 ? -8.355 -5.170 12.968 1.00 79.50 89 VAL A C 1
ATOM 629 O O . VAL A 1 89 ? -7.483 -5.741 12.314 1.00 79.50 89 VAL A O 1
ATOM 632 N N . PRO A 1 90 ? -9.598 -5.687 13.069 1.00 87.25 90 PRO A N 1
ATOM 633 C CA . PRO A 1 90 ? -10.078 -6.821 12.285 1.00 87.25 90 PRO A CA 1
ATOM 634 C C . PRO A 1 90 ? -9.752 -6.788 10.789 1.00 87.25 90 PRO A C 1
ATOM 636 O O . PRO A 1 90 ? -9.337 -7.817 10.264 1.00 87.25 90 PRO A O 1
ATOM 639 N N . LEU A 1 91 ? -9.892 -5.643 10.109 1.00 95.19 91 LEU A N 1
ATOM 640 C CA . LEU A 1 91 ? -9.602 -5.559 8.675 1.00 95.19 91 LEU A CA 1
ATOM 641 C C . LEU A 1 91 ? -8.099 -5.674 8.396 1.00 95.19 91 LEU A C 1
ATOM 643 O O . LEU A 1 91 ? -7.706 -6.391 7.481 1.00 95.19 91 LEU A O 1
ATOM 647 N N . LEU A 1 92 ? -7.247 -5.031 9.203 1.00 94.81 92 LEU A N 1
ATOM 648 C CA . LEU A 1 92 ? -5.791 -5.176 9.065 1.00 94.81 92 LEU A CA 1
ATOM 649 C C . LEU A 1 92 ? -5.346 -6.633 9.230 1.00 94.81 92 LEU A C 1
ATOM 651 O O . LEU A 1 92 ? -4.482 -7.088 8.490 1.00 94.81 92 LEU A O 1
ATOM 655 N N . ARG A 1 93 ? -5.988 -7.398 10.120 1.00 94.44 93 ARG A N 1
ATOM 656 C CA . ARG A 1 93 ? -5.706 -8.836 10.272 1.00 94.44 93 ARG A CA 1
ATOM 657 C C . ARG A 1 93 ? -6.109 -9.680 9.068 1.00 94.44 93 ARG A C 1
ATOM 659 O O . ARG A 1 93 ? -5.553 -10.755 8.882 1.00 94.44 93 ARG A O 1
ATOM 666 N N . GLN A 1 94 ? -7.015 -9.203 8.211 1.00 97.12 94 GLN A N 1
ATOM 667 C CA . GLN A 1 94 ? -7.318 -9.894 6.953 1.00 97.12 94 GLN A CA 1
ATOM 668 C C . GLN A 1 94 ? -6.144 -9.848 5.959 1.00 97.12 94 GLN A C 1
ATOM 670 O O . GLN A 1 94 ? -6.169 -10.567 4.959 1.00 97.12 94 GLN A O 1
ATOM 675 N N . LEU A 1 95 ? -5.114 -9.027 6.210 1.00 97.75 95 LEU A N 1
ATOM 676 C CA . LEU A 1 95 ? -3.869 -9.058 5.446 1.00 97.75 95 LEU A CA 1
ATOM 677 C C . LEU A 1 95 ? -3.002 -10.259 5.827 1.00 97.75 95 LEU A C 1
ATOM 679 O O . LEU A 1 95 ? -2.245 -10.698 4.978 1.00 97.75 95 LEU A O 1
ATOM 683 N N . ASP A 1 96 ? -3.098 -10.805 7.042 1.00 97.44 96 ASP A N 1
ATOM 684 C CA . ASP A 1 96 ? -2.151 -11.808 7.544 1.00 97.44 96 ASP A CA 1
ATOM 685 C C . ASP A 1 96 ? -2.119 -13.075 6.669 1.00 97.44 96 ASP A C 1
ATOM 687 O O . ASP A 1 96 ? -3.158 -13.596 6.255 1.00 97.44 96 ASP A O 1
ATOM 691 N N . GLY A 1 97 ? -0.917 -13.589 6.403 1.00 98.06 97 GLY A N 1
ATOM 692 C CA . GLY A 1 97 ? -0.606 -14.825 5.682 1.00 98.06 97 GLY A CA 1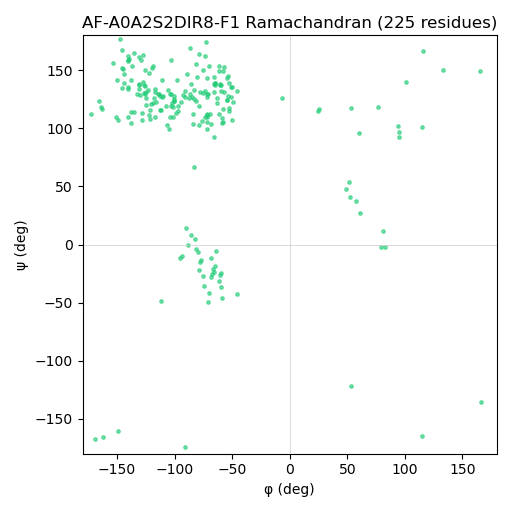
ATOM 693 C C . GLY A 1 97 ? 0.130 -14.613 4.355 1.00 98.06 97 GLY A C 1
ATOM 694 O O . GLY A 1 97 ? 0.668 -13.538 4.082 1.00 98.06 97 GLY A O 1
ATOM 695 N N . ASP A 1 98 ? 0.155 -15.662 3.536 1.00 98.69 98 ASP A N 1
ATOM 696 C CA . ASP A 1 98 ? 0.873 -15.692 2.261 1.00 98.69 98 ASP A CA 1
ATOM 697 C C . ASP A 1 98 ? -0.047 -15.399 1.075 1.00 98.69 98 ASP A C 1
ATOM 699 O O . ASP A 1 98 ? -1.211 -15.822 1.025 1.00 98.69 98 ASP A O 1
ATOM 703 N N . TRP A 1 99 ? 0.489 -14.658 0.107 1.00 98.75 99 TRP A N 1
ATOM 704 C CA . TRP A 1 99 ? -0.265 -14.152 -1.026 1.00 98.75 99 TRP A CA 1
ATOM 705 C C . TRP A 1 99 ? 0.546 -14.141 -2.320 1.00 98.75 99 TRP A C 1
ATOM 707 O O . TRP A 1 99 ? 1.741 -13.826 -2.368 1.00 98.75 99 TRP A O 1
ATOM 717 N N . ARG A 1 100 ? -0.164 -14.367 -3.423 1.00 98.69 100 ARG A N 1
ATOM 718 C CA . ARG A 1 100 ? 0.267 -14.016 -4.774 1.00 98.69 100 ARG A CA 1
ATOM 719 C C . ARG A 1 100 ? -0.426 -12.729 -5.207 1.00 98.69 100 ARG A C 1
ATOM 721 O O . ARG A 1 100 ? -1.655 -12.661 -5.259 1.00 98.69 100 ARG A O 1
ATOM 728 N N . MET A 1 101 ? 0.366 -11.726 -5.569 1.00 98.62 101 MET A N 1
ATOM 729 C CA . MET A 1 101 ? -0.114 -10.468 -6.138 1.00 98.62 101 MET A CA 1
ATOM 730 C C . MET A 1 101 ? 0.136 -10.480 -7.641 1.00 98.62 101 MET A C 1
ATOM 732 O O . MET A 1 101 ? 1.286 -10.549 -8.061 1.00 98.62 101 MET A O 1
ATOM 736 N N . SER A 1 102 ? -0.907 -10.381 -8.458 1.00 98.62 102 SER A N 1
ATOM 737 C CA . SER A 1 102 ? -0.769 -10.329 -9.918 1.00 98.62 102 SER A CA 1
ATOM 738 C C . SER A 1 102 ? -1.571 -9.173 -10.493 1.00 98.62 102 SER A C 1
ATOM 740 O O . SER A 1 102 ? -2.709 -8.922 -10.088 1.00 98.62 102 SER A O 1
ATOM 742 N N . GLY A 1 103 ? -0.988 -8.472 -11.458 1.00 98.50 103 GLY A N 1
ATOM 743 C CA . GLY A 1 103 ? -1.623 -7.326 -12.091 1.00 98.50 103 GLY A CA 1
ATOM 744 C C . GLY A 1 103 ? -0.620 -6.529 -12.901 1.00 98.50 103 GLY A C 1
ATOM 745 O O . GLY A 1 103 ? 0.177 -7.126 -13.622 1.00 98.50 103 GLY A O 1
ATOM 746 N N . ASP A 1 104 ? -0.652 -5.205 -12.786 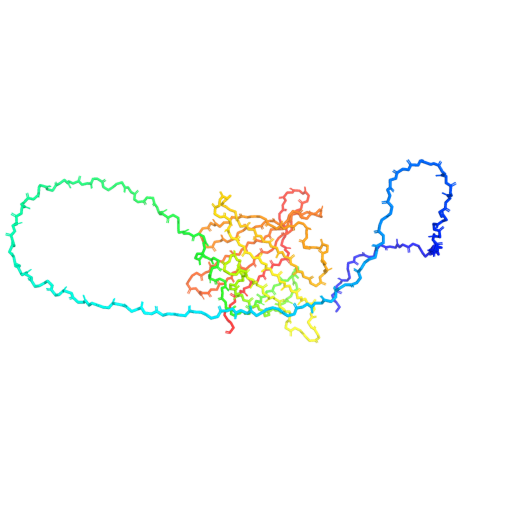1.00 98.56 104 ASP A N 1
ATOM 747 C CA . ASP A 1 104 ? 0.211 -4.333 -13.573 1.00 98.56 104 ASP A CA 1
ATOM 748 C C . ASP A 1 104 ? 0.822 -3.184 -12.765 1.00 98.56 104 ASP A C 1
ATOM 750 O O . ASP A 1 104 ? 0.242 -2.710 -11.788 1.00 98.56 104 ASP A O 1
ATOM 754 N N . VAL A 1 105 ? 1.984 -2.720 -13.230 1.00 98.25 105 VAL A N 1
ATOM 755 C CA . VAL A 1 105 ? 2.601 -1.443 -12.862 1.00 98.25 105 VAL A CA 1
ATOM 756 C C . VAL A 1 105 ? 2.779 -0.637 -14.138 1.00 98.25 105 VAL A C 1
ATOM 758 O O . VAL A 1 105 ? 3.534 -1.015 -15.038 1.00 98.25 105 VAL A O 1
ATOM 761 N N . ARG A 1 106 ? 2.084 0.495 -14.226 1.00 97.06 106 ARG A N 1
ATOM 762 C CA . ARG A 1 106 ? 2.080 1.410 -15.372 1.00 97.06 106 ARG A CA 1
ATOM 763 C C . ARG A 1 106 ? 1.762 0.670 -16.677 1.00 97.06 106 ARG A C 1
ATOM 765 O O . ARG A 1 106 ? 2.404 0.910 -17.699 1.00 97.06 106 ARG A O 1
ATOM 772 N N . GLY A 1 107 ? 0.805 -0.258 -16.621 1.00 97.56 107 GLY A N 1
ATOM 773 C CA . GLY A 1 107 ? 0.370 -1.084 -17.746 1.00 97.56 107 GLY A CA 1
ATOM 774 C C . GLY A 1 107 ? 1.278 -2.274 -18.067 1.00 97.56 107 GLY A C 1
ATOM 775 O O . GLY A 1 107 ? 0.958 -3.042 -18.970 1.00 97.56 107 GLY A O 1
ATOM 776 N N . LYS A 1 108 ? 2.400 -2.459 -17.358 1.00 97.94 108 LYS A N 1
ATOM 777 C CA . LYS A 1 108 ? 3.276 -3.624 -17.543 1.00 97.94 108 LYS A CA 1
ATOM 778 C C . LYS A 1 108 ? 2.884 -4.733 -16.571 1.00 97.94 108 LYS A C 1
ATOM 780 O O . LYS A 1 108 ? 2.812 -4.449 -15.376 1.00 97.94 108 LYS A O 1
ATOM 785 N N . PRO A 1 109 ? 2.668 -5.971 -17.042 1.00 98.31 109 PRO A N 1
ATOM 786 C CA . PRO A 1 109 ? 2.289 -7.068 -16.168 1.00 98.31 109 PRO A CA 1
ATOM 787 C C . PRO A 1 109 ? 3.411 -7.386 -15.178 1.00 98.31 109 PRO A C 1
ATOM 789 O O . PRO A 1 109 ? 4.583 -7.432 -15.553 1.00 98.31 109 PRO A O 1
ATOM 792 N N . VAL A 1 110 ? 3.041 -7.623 -13.923 1.00 98.44 110 VAL A N 1
ATOM 793 C CA . VAL A 1 110 ? 3.959 -8.010 -12.845 1.00 98.44 110 VAL A CA 1
ATOM 794 C C . VAL A 1 110 ? 3.323 -9.070 -11.953 1.00 98.44 110 VAL A C 1
ATOM 796 O O . VAL A 1 110 ? 2.098 -9.233 -11.911 1.00 98.44 110 VAL A O 1
ATOM 799 N N . THR A 1 111 ? 4.157 -9.810 -11.226 1.00 98.56 111 THR A N 1
ATOM 800 C CA . THR A 1 111 ? 3.705 -10.700 -10.155 1.00 98.56 111 THR A CA 1
ATOM 801 C C . THR A 1 111 ? 4.669 -10.639 -8.978 1.00 98.56 111 THR A C 1
ATOM 803 O O . THR A 1 111 ? 5.882 -10.683 -9.162 1.00 98.56 111 THR A O 1
ATOM 806 N N . TYR A 1 112 ? 4.117 -10.563 -7.770 1.00 98.62 112 TYR A N 1
ATOM 807 C CA . TYR A 1 112 ? 4.865 -10.557 -6.518 1.00 98.62 112 TYR A CA 1
ATOM 808 C C . TYR A 1 112 ? 4.420 -11.714 -5.620 1.00 98.62 112 TYR A C 1
ATOM 810 O O . TYR A 1 112 ? 3.246 -12.101 -5.608 1.00 98.62 112 TYR A O 1
ATOM 818 N N . ARG A 1 113 ? 5.361 -12.242 -4.837 1.00 98.69 113 ARG A N 1
ATOM 819 C CA . ARG A 1 113 ? 5.066 -12.932 -3.579 1.00 98.69 113 ARG A CA 1
ATOM 820 C C . ARG A 1 113 ? 4.920 -11.890 -2.490 1.00 98.69 113 ARG A C 1
ATOM 822 O O . ARG A 1 113 ? 5.777 -11.015 -2.394 1.00 98.69 113 ARG A O 1
ATOM 829 N N . MET A 1 114 ? 3.872 -11.997 -1.688 1.00 98.75 114 MET A N 1
ATOM 830 C CA . MET A 1 114 ? 3.699 -11.169 -0.507 1.00 98.75 114 MET A CA 1
ATOM 831 C C . MET A 1 114 ? 3.452 -12.044 0.710 1.00 98.75 114 MET A C 1
ATOM 833 O O . MET A 1 114 ? 2.571 -12.895 0.675 1.00 98.75 114 MET A O 1
ATOM 837 N N . THR A 1 115 ? 4.191 -11.800 1.783 1.00 98.75 115 THR A N 1
ATOM 838 C CA . THR A 1 115 ? 3.869 -12.322 3.112 1.00 98.75 115 THR A CA 1
ATOM 839 C C . THR A 1 115 ? 3.443 -11.164 3.995 1.00 98.75 115 THR A C 1
ATOM 841 O O . THR A 1 115 ? 3.976 -10.059 3.878 1.00 98.75 115 THR A O 1
ATOM 844 N N . ALA A 1 116 ? 2.452 -11.388 4.845 1.00 98.62 116 ALA A N 1
ATOM 845 C CA . ALA A 1 116 ? 1.966 -10.395 5.784 1.00 98.62 116 ALA A CA 1
ATOM 846 C C . ALA A 1 116 ? 1.827 -11.022 7.169 1.00 98.62 116 ALA A C 1
ATOM 848 O O . ALA A 1 116 ? 1.244 -12.093 7.315 1.00 98.62 116 ALA A O 1
ATOM 849 N N . GLU A 1 117 ? 2.391 -10.375 8.180 1.00 97.75 117 GLU A N 1
ATOM 850 C CA . GLU A 1 117 ? 2.443 -10.920 9.537 1.00 97.75 117 GLU A CA 1
ATOM 851 C C . GLU A 1 117 ? 2.324 -9.813 10.593 1.00 97.75 117 GLU A C 1
ATOM 853 O O . GLU A 1 117 ? 2.763 -8.679 10.350 1.00 97.75 117 GLU A O 1
ATOM 858 N N . PRO A 1 118 ? 1.793 -10.118 11.791 1.00 96.69 118 PRO A N 1
ATOM 859 C CA . PRO A 1 118 ? 1.896 -9.221 12.931 1.00 96.69 118 PRO A CA 1
ATOM 860 C C . PRO A 1 118 ? 3.363 -8.907 13.236 1.00 96.69 118 PRO A C 1
ATOM 862 O O . PRO A 1 118 ? 4.198 -9.798 13.376 1.00 96.69 118 PRO A O 1
ATOM 865 N N . ALA A 1 119 ? 3.676 -7.630 13.397 1.00 95.38 119 ALA A N 1
ATOM 866 C CA . ALA A 1 119 ? 5.009 -7.142 13.699 1.00 95.38 119 ALA A CA 1
ATOM 867 C C . ALA A 1 119 ? 4.983 -6.168 14.876 1.00 95.38 119 ALA A C 1
ATOM 869 O O . ALA A 1 119 ? 3.939 -5.624 15.240 1.00 95.38 119 ALA A O 1
ATOM 870 N N . LEU A 1 120 ? 6.151 -5.959 15.491 1.00 95.62 120 LEU A N 1
ATOM 871 C CA . LEU A 1 120 ? 6.322 -5.023 16.608 1.00 95.62 120 LEU A CA 1
ATOM 872 C C . LEU A 1 120 ? 5.283 -5.267 17.718 1.00 95.62 120 LEU A C 1
ATOM 874 O O . LEU A 1 120 ? 4.530 -4.375 18.101 1.00 95.62 120 LEU A O 1
ATOM 878 N N . GLN A 1 121 ? 5.210 -6.516 18.191 1.00 93.31 121 GLN A N 1
ATOM 879 C CA . GLN A 1 121 ? 4.244 -6.972 19.204 1.00 93.31 121 GLN A CA 1
ATOM 880 C C . GLN A 1 121 ? 2.769 -6.828 18.775 1.00 93.31 121 GLN A C 1
ATOM 882 O O . GLN A 1 121 ? 1.881 -6.687 19.609 1.00 93.31 121 GLN A O 1
ATOM 887 N N . GLY A 1 122 ? 2.495 -6.867 17.467 1.0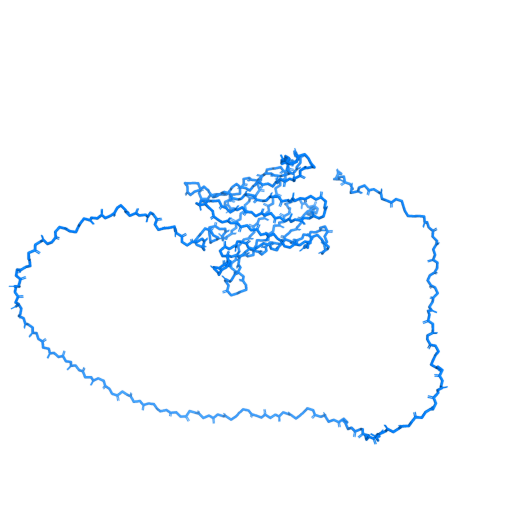0 90.44 122 GLY A N 1
ATOM 888 C CA . GLY A 1 122 ? 1.143 -6.768 16.914 1.00 90.44 122 GLY A CA 1
ATOM 889 C C . GLY A 1 122 ? 0.607 -5.340 16.819 1.00 90.44 122 GLY A C 1
ATOM 890 O O . GLY A 1 122 ? -0.584 -5.160 16.577 1.00 90.44 122 GLY A O 1
ATOM 891 N N . THR A 1 123 ? 1.466 -4.332 17.003 1.00 92.62 123 THR A N 1
ATOM 892 C CA . THR A 1 123 ? 1.103 -2.920 16.794 1.00 92.62 123 THR A CA 1
ATOM 893 C C . THR A 1 123 ? 1.092 -2.537 15.311 1.00 92.62 123 THR A C 1
ATOM 895 O O . THR A 1 123 ? 0.399 -1.599 14.922 1.00 92.62 123 THR A O 1
ATOM 898 N N . PHE A 1 124 ? 1.808 -3.300 14.479 1.00 96.88 124 PHE A N 1
ATOM 899 C CA . PHE A 1 124 ? 1.814 -3.180 13.024 1.00 96.88 124 PHE A CA 1
ATOM 900 C C . PHE A 1 124 ? 1.560 -4.539 12.370 1.00 96.88 124 PHE A C 1
ATOM 902 O O . PHE A 1 124 ? 1.848 -5.584 12.951 1.00 96.88 124 PHE A O 1
ATOM 909 N N . THR A 1 125 ? 1.110 -4.513 11.122 1.00 97.81 125 THR A N 1
ATOM 910 C CA . THR A 1 125 ? 1.248 -5.619 10.171 1.00 97.81 125 THR A CA 1
ATOM 911 C C . THR A 1 125 ? 2.418 -5.290 9.246 1.00 97.81 125 THR A C 1
ATOM 913 O O . THR A 1 125 ? 2.473 -4.193 8.684 1.00 97.81 125 THR A O 1
ATOM 916 N N . ALA A 1 126 ? 3.370 -6.210 9.096 1.00 98.50 126 ALA A N 1
ATOM 917 C CA . ALA A 1 126 ? 4.468 -6.094 8.142 1.00 98.50 126 ALA A CA 1
ATOM 918 C C . ALA A 1 126 ? 4.129 -6.866 6.867 1.00 98.50 126 ALA A C 1
ATOM 920 O O . ALA A 1 126 ? 3.963 -8.078 6.921 1.00 98.50 126 ALA A O 1
ATOM 921 N N . LEU A 1 127 ? 4.066 -6.179 5.727 1.00 98.75 127 LEU A N 1
ATOM 922 C CA . LEU A 1 127 ? 3.895 -6.770 4.405 1.00 98.75 127 LEU A CA 1
ATOM 923 C C . LEU A 1 127 ? 5.260 -6.804 3.718 1.00 98.75 127 LEU A C 1
ATOM 925 O O . LEU A 1 127 ? 5.847 -5.750 3.484 1.00 98.75 127 LEU A O 1
ATOM 929 N N . ARG A 1 128 ? 5.769 -7.984 3.372 1.00 98.81 128 ARG A N 1
ATOM 930 C CA . ARG A 1 128 ? 7.015 -8.162 2.611 1.00 98.81 128 ARG A CA 1
ATOM 931 C C . ARG A 1 128 ? 6.658 -8.617 1.209 1.00 98.81 128 ARG A C 1
ATOM 933 O O . ARG A 1 128 ? 6.056 -9.670 1.051 1.00 98.81 128 ARG A O 1
ATOM 940 N N . MET A 1 129 ? 7.018 -7.833 0.202 1.00 98.69 129 MET A N 1
ATOM 941 C CA . MET A 1 129 ? 6.700 -8.072 -1.204 1.00 98.69 129 MET A CA 1
ATOM 942 C C . MET A 1 129 ? 7.981 -8.285 -2.003 1.00 98.69 129 MET A C 1
ATOM 944 O O . MET A 1 129 ? 8.914 -7.492 -1.893 1.00 98.69 129 MET A O 1
ATOM 948 N N . LYS A 1 130 ? 8.015 -9.314 -2.850 1.00 98.56 130 LYS A N 1
ATOM 949 C CA . LYS A 1 130 ? 9.163 -9.615 -3.710 1.00 98.56 130 LYS A CA 1
ATOM 950 C C . LYS A 1 130 ? 8.727 -10.077 -5.092 1.00 98.56 130 LYS A C 1
ATOM 952 O O . LYS A 1 130 ? 7.834 -10.914 -5.218 1.00 98.56 130 LYS A O 1
ATOM 957 N N . ASP A 1 131 ? 9.359 -9.532 -6.127 1.00 97.50 131 ASP A N 1
ATOM 958 C CA . ASP A 1 131 ? 9.164 -9.958 -7.518 1.00 97.50 131 ASP A CA 1
ATOM 959 C C . ASP A 1 131 ? 9.541 -11.432 -7.702 1.00 97.50 131 ASP A C 1
ATOM 961 O O . ASP A 1 131 ? 10.541 -11.902 -7.160 1.00 97.50 131 ASP A O 1
ATOM 965 N N . VAL A 1 132 ? 8.719 -12.157 -8.462 1.00 97.81 132 VAL A N 1
ATOM 966 C CA . VAL A 1 132 ? 8.948 -13.568 -8.806 1.00 97.81 132 VAL A CA 1
ATOM 967 C C . VAL A 1 132 ? 9.999 -13.756 -9.902 1.00 97.81 132 VAL A C 1
ATOM 969 O O . VAL A 1 132 ? 10.441 -14.881 -10.129 1.00 97.81 132 VAL A O 1
ATOM 972 N N . GLN A 1 133 ? 10.388 -12.688 -10.603 1.00 96.25 133 GLN A N 1
ATOM 973 C CA . GLN A 1 133 ? 11.465 -12.736 -11.591 1.00 96.25 133 GLN A CA 1
ATOM 974 C C . GLN A 1 133 ? 12.806 -13.128 -10.958 1.00 96.25 133 GLN A C 1
ATOM 976 O O . GLN A 1 133 ? 13.067 -12.871 -9.783 1.00 96.25 133 GLN A O 1
ATOM 981 N N . VAL A 1 134 ? 13.684 -13.724 -11.771 1.00 94.38 134 VAL A N 1
ATOM 982 C CA . VAL A 1 134 ? 15.044 -14.106 -11.372 1.00 94.38 134 VAL A CA 1
ATOM 983 C C . VAL A 1 134 ? 16.049 -13.416 -12.305 1.00 94.38 134 VAL A C 1
ATOM 985 O O . VAL A 1 134 ? 16.104 -13.767 -13.484 1.00 94.38 134 VAL A O 1
ATOM 988 N N . PRO A 1 135 ? 16.844 -12.445 -11.814 1.00 94.31 135 PRO A N 1
ATOM 989 C CA . PRO A 1 135 ? 16.801 -11.871 -10.466 1.00 94.31 135 PRO A CA 1
ATOM 990 C C . PRO A 1 135 ? 15.546 -11.009 -10.237 1.00 94.31 135 PRO A C 1
ATOM 992 O O . PRO A 1 135 ? 15.002 -10.428 -11.180 1.00 94.31 135 PRO A O 1
ATOM 995 N N . ALA A 1 136 ? 15.123 -10.889 -8.976 1.00 96.69 136 ALA A N 1
ATOM 996 C CA . ALA A 1 136 ? 13.984 -10.052 -8.599 1.00 96.69 136 ALA A CA 1
ATOM 997 C C . ALA A 1 136 ? 14.251 -8.589 -8.986 1.00 96.69 136 ALA A C 1
ATOM 999 O O . ALA A 1 136 ? 15.331 -8.067 -8.710 1.00 96.69 136 ALA A O 1
ATOM 1000 N N . GLN A 1 137 ? 13.282 -7.932 -9.631 1.00 96.31 137 GLN A N 1
ATOM 1001 C CA . GLN A 1 137 ? 13.422 -6.538 -10.075 1.00 96.31 137 GLN A CA 1
ATOM 1002 C C . GLN A 1 137 ? 12.849 -5.528 -9.072 1.00 96.31 137 GLN A C 1
ATOM 1004 O O . GLN A 1 137 ? 13.065 -4.327 -9.222 1.00 96.31 137 GLN A O 1
ATOM 1009 N N . TYR A 1 138 ? 12.103 -5.999 -8.070 1.00 97.94 138 TYR A N 1
ATOM 1010 C CA . TYR A 1 138 ? 11.506 -5.171 -7.029 1.00 97.94 138 TYR A CA 1
ATOM 1011 C C . TYR A 1 138 ? 11.372 -5.947 -5.719 1.00 97.94 138 TYR A C 1
ATOM 1013 O O . TYR A 1 138 ? 11.010 -7.128 -5.717 1.00 97.94 138 TYR A O 1
ATOM 1021 N N . GLU A 1 139 ? 11.627 -5.257 -4.613 1.00 98.38 139 GLU A N 1
ATOM 1022 C CA . GLU A 1 139 ? 11.399 -5.740 -3.255 1.00 98.38 139 GLU A CA 1
ATOM 1023 C C . GLU A 1 139 ? 10.929 -4.577 -2.381 1.00 98.38 139 GLU A C 1
ATOM 1025 O O . GLU A 1 139 ? 11.447 -3.464 -2.499 1.00 98.38 139 GLU A O 1
ATOM 1030 N N . ALA A 1 140 ? 9.950 -4.829 -1.514 1.00 98.62 140 ALA A N 1
ATOM 1031 C CA . ALA A 1 140 ? 9.409 -3.833 -0.603 1.00 98.62 140 ALA A CA 1
ATOM 1032 C C . ALA A 1 140 ? 9.002 -4.438 0.740 1.00 98.62 140 ALA A C 1
ATOM 1034 O O . ALA A 1 140 ? 8.582 -5.591 0.826 1.00 98.62 140 ALA A O 1
ATOM 1035 N N . VAL A 1 141 ? 9.074 -3.617 1.784 1.00 98.75 141 VAL A N 1
ATOM 1036 C CA . VAL A 1 141 ? 8.484 -3.885 3.093 1.00 98.75 141 VAL A CA 1
ATOM 1037 C C . VAL A 1 141 ? 7.585 -2.711 3.460 1.00 98.75 141 VAL A C 1
ATOM 1039 O O . VAL A 1 141 ? 8.006 -1.556 3.398 1.00 98.75 141 VAL A O 1
ATOM 1042 N N . VAL A 1 142 ? 6.350 -3.000 3.858 1.00 98.69 142 VAL A N 1
ATOM 1043 C CA . VAL A 1 142 ? 5.394 -2.000 4.340 1.00 98.69 142 VAL A CA 1
ATOM 1044 C C . VAL A 1 142 ? 4.989 -2.352 5.760 1.00 98.69 142 VAL A C 1
ATOM 1046 O O . VAL A 1 142 ? 4.445 -3.426 5.989 1.00 98.69 142 VAL A O 1
ATOM 1049 N N . TYR A 1 143 ? 5.224 -1.450 6.708 1.00 98.62 143 TYR A N 1
ATOM 1050 C CA . TYR A 1 143 ? 4.598 -1.539 8.028 1.00 98.62 143 TYR A CA 1
ATOM 1051 C C . TYR A 1 143 ? 3.344 -0.685 8.029 1.00 98.62 143 TYR A C 1
ATOM 1053 O O . TYR A 1 143 ? 3.426 0.514 7.770 1.00 98.62 143 TYR A O 1
ATOM 1061 N N . ILE A 1 144 ? 2.200 -1.287 8.335 1.00 98.44 144 ILE A N 1
ATOM 1062 C CA . ILE A 1 144 ? 0.922 -0.587 8.440 1.00 98.44 144 ILE A CA 1
ATOM 1063 C C . ILE A 1 144 ? 0.306 -0.811 9.819 1.00 98.44 144 ILE A C 1
ATOM 1065 O O . ILE A 1 144 ? 0.288 -1.931 10.325 1.00 98.44 144 ILE A O 1
ATOM 1069 N N . GLY A 1 145 ? -0.159 0.261 10.448 1.00 97.06 145 GLY A N 1
ATOM 1070 C CA . GLY A 1 145 ? -0.791 0.231 11.763 1.00 97.06 145 GLY A CA 1
ATOM 1071 C C . GLY A 1 145 ? -1.989 1.170 11.811 1.00 97.06 145 GLY A C 1
ATOM 1072 O O . GLY A 1 145 ? -2.108 2.078 10.987 1.00 97.06 145 GLY A O 1
ATOM 1073 N N . TYR A 1 146 ? -2.882 0.946 12.771 1.00 96.88 146 TYR A N 1
ATOM 1074 C CA . TYR A 1 146 ? -4.003 1.839 13.051 1.00 96.88 146 TYR A CA 1
ATOM 1075 C C . TYR A 1 146 ? -3.804 2.484 14.420 1.00 96.88 146 TYR A C 1
ATOM 1077 O O . TYR A 1 146 ? -3.804 1.794 15.440 1.00 96.88 146 TYR A O 1
ATOM 1085 N N . ASP A 1 147 ? -3.647 3.804 14.441 1.00 94.88 147 ASP A N 1
ATOM 1086 C CA . ASP A 1 147 ? -3.638 4.572 15.678 1.00 94.88 147 ASP A CA 1
ATOM 1087 C C . ASP A 1 147 ? -5.076 4.886 16.100 1.00 94.88 147 ASP A C 1
ATOM 1089 O O . ASP A 1 147 ? -5.782 5.664 15.456 1.00 94.88 147 ASP A O 1
ATOM 1093 N N . ALA A 1 148 ? -5.511 4.289 17.209 1.00 91.75 148 ALA A N 1
ATOM 1094 C CA . ALA A 1 148 ? -6.854 4.483 17.737 1.00 91.75 148 ALA A CA 1
ATOM 1095 C C . ALA A 1 148 ? -7.086 5.903 18.279 1.00 91.75 148 ALA A C 1
ATOM 1097 O O . ALA A 1 148 ? -8.225 6.372 18.251 1.00 91.75 148 ALA A O 1
ATOM 1098 N N . ALA A 1 149 ? -6.036 6.591 18.747 1.00 92.62 149 ALA A N 1
ATOM 1099 C CA . ALA A 1 149 ? -6.159 7.925 19.329 1.00 92.62 149 ALA A CA 1
ATOM 1100 C C . ALA A 1 149 ? -6.487 8.973 18.257 1.00 92.62 149 ALA A C 1
ATOM 1102 O O . ALA A 1 149 ? -7.453 9.724 18.397 1.00 92.62 149 ALA A O 1
ATOM 1103 N N . SER A 1 150 ? -5.729 8.981 17.158 1.00 93.94 150 SER A N 1
ATOM 1104 C CA . SER A 1 150 ? -5.986 9.854 16.004 1.00 93.94 150 SER A CA 1
ATOM 1105 C C . SER A 1 150 ? -6.938 9.252 14.968 1.00 93.94 150 SER A C 1
ATOM 1107 O O . SER A 1 150 ? -7.224 9.898 13.959 1.00 93.94 150 SER A O 1
ATOM 1109 N N . LYS A 1 151 ? -7.424 8.025 15.195 1.00 93.50 151 LYS A N 1
ATOM 1110 C CA . LYS A 1 151 ? -8.247 7.249 14.255 1.00 93.50 151 LYS A CA 1
ATOM 1111 C C . LYS A 1 151 ? -7.634 7.223 12.856 1.00 93.50 151 LYS A C 1
ATOM 1113 O O . LYS A 1 151 ? -8.307 7.535 11.887 1.00 93.50 151 LYS A O 1
ATOM 1118 N N . THR A 1 152 ? -6.340 6.942 12.748 1.00 96.50 152 THR A N 1
ATOM 1119 C CA . THR A 1 152 ? -5.592 7.094 11.492 1.00 96.50 152 THR A CA 1
ATOM 1120 C C . THR A 1 152 ? -4.792 5.838 11.184 1.00 96.50 152 THR A C 1
ATOM 1122 O O . THR A 1 152 ? -4.147 5.259 12.054 1.00 96.50 152 THR A O 1
ATOM 1125 N N . VAL A 1 153 ? -4.809 5.425 9.919 1.00 97.94 153 VAL A N 1
ATOM 1126 C CA . VAL A 1 153 ? -3.868 4.432 9.393 1.00 97.94 153 VAL A CA 1
ATOM 1127 C C . VAL A 1 153 ? -2.533 5.108 9.142 1.00 97.94 153 VAL A C 1
ATOM 1129 O O . VAL A 1 153 ? -2.491 6.141 8.478 1.00 97.94 153 VAL A O 1
ATOM 1132 N N . ILE A 1 154 ? -1.451 4.503 9.614 1.00 98.31 154 ILE A N 1
ATOM 1133 C CA . ILE A 1 154 ? -0.082 4.958 9.379 1.00 98.31 154 ILE A CA 1
ATOM 1134 C C . ILE A 1 154 ? 0.654 3.860 8.616 1.00 98.31 154 ILE A C 1
ATOM 1136 O O . ILE A 1 154 ? 0.675 2.711 9.055 1.00 98.31 154 ILE A O 1
ATOM 1140 N N . ALA A 1 155 ? 1.249 4.211 7.475 1.00 98.62 155 ALA A N 1
ATOM 1141 C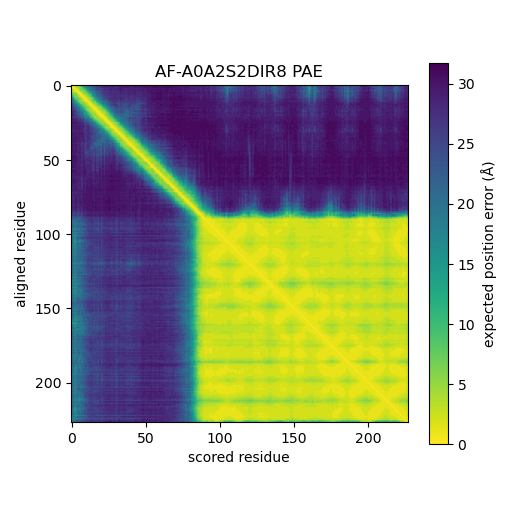 CA . ALA A 1 155 ? 1.955 3.281 6.601 1.00 98.62 155 ALA A CA 1
ATOM 1142 C C . ALA A 1 155 ? 3.392 3.747 6.328 1.00 98.62 155 ALA A C 1
ATOM 1144 O O . ALA A 1 155 ? 3.618 4.805 5.742 1.00 98.62 155 ALA A O 1
ATOM 1145 N N . HIS A 1 156 ? 4.375 2.933 6.698 1.00 98.62 156 HIS A N 1
ATOM 1146 C CA . HIS A 1 156 ? 5.782 3.136 6.367 1.00 98.62 156 HIS A CA 1
ATOM 1147 C C . HIS A 1 156 ? 6.163 2.216 5.212 1.00 98.62 156 HIS A C 1
ATOM 1149 O O . HIS A 1 156 ? 6.230 1.003 5.394 1.00 98.62 156 HIS A O 1
ATOM 1155 N N . TRP A 1 157 ? 6.410 2.791 4.037 1.00 98.56 157 TRP A N 1
ATOM 1156 C CA . TRP A 1 157 ? 6.775 2.054 2.828 1.00 98.56 157 TRP A CA 1
ATOM 1157 C C . TRP A 1 157 ? 8.276 2.158 2.580 1.00 98.56 157 TRP A C 1
ATOM 1159 O O . TRP A 1 157 ? 8.793 3.259 2.434 1.00 98.56 157 TRP A O 1
ATOM 1169 N N . MET A 1 158 ? 8.988 1.038 2.513 1.00 98.50 158 MET A N 1
ATOM 1170 C CA . MET A 1 158 ? 10.405 1.001 2.139 1.00 98.50 158 MET A CA 1
ATOM 1171 C C . MET A 1 158 ? 10.575 0.019 0.993 1.00 98.50 158 MET A C 1
ATOM 1173 O O . MET A 1 158 ? 9.996 -1.065 1.024 1.00 98.50 158 MET A O 1
ATOM 1177 N N . ASP A 1 159 ? 11.373 0.371 -0.006 1.00 97.94 159 ASP A N 1
ATOM 1178 C CA . ASP A 1 159 ? 11.593 -0.501 -1.150 1.00 97.94 159 ASP A CA 1
ATOM 1179 C C . ASP A 1 159 ? 12.997 -0.380 -1.744 1.00 97.94 159 ASP A C 1
ATOM 1181 O O . ASP A 1 159 ? 13.841 0.409 -1.302 1.00 97.94 159 ASP A O 1
ATOM 1185 N N . SER A 1 160 ? 13.252 -1.210 -2.751 1.00 97.81 160 SER A N 1
ATOM 1186 C CA . SER A 1 160 ? 14.533 -1.315 -3.441 1.00 97.81 160 SER A CA 1
ATOM 1187 C C . SER A 1 160 ? 14.953 -0.049 -4.202 1.00 97.81 160 SER A C 1
ATOM 1189 O O . SER A 1 160 ? 16.073 -0.015 -4.709 1.00 97.81 160 SER A O 1
ATOM 1191 N N . PHE A 1 161 ? 14.118 0.997 -4.294 1.00 95.56 161 PHE A N 1
ATOM 1192 C CA . PHE A 1 161 ? 14.535 2.286 -4.864 1.00 95.56 161 PHE A CA 1
ATOM 1193 C C . PHE A 1 161 ? 15.365 3.128 -3.889 1.00 95.56 161 PHE A C 1
ATOM 1195 O O . PHE A 1 161 ? 16.049 4.063 -4.310 1.00 95.56 161 PHE A O 1
ATOM 1202 N N . GLY A 1 162 ? 15.362 2.776 -2.601 1.00 95.38 162 GLY A N 1
ATOM 1203 C CA . GLY A 1 162 ? 16.283 3.310 -1.604 1.00 95.38 162 GLY A CA 1
ATOM 1204 C C . GLY A 1 162 ? 15.617 4.124 -0.490 1.00 95.38 162 GLY A C 1
ATOM 1205 O O . GLY A 1 162 ? 14.465 4.547 -0.595 1.00 95.38 162 GLY A O 1
ATOM 1206 N N . PRO A 1 163 ? 16.362 4.401 0.594 1.00 96.31 163 PRO A N 1
ATOM 1207 C CA . PRO A 1 163 ? 15.807 4.901 1.855 1.00 96.31 163 PRO A CA 1
ATOM 1208 C C . PRO A 1 163 ? 15.200 6.305 1.757 1.00 96.31 163 PRO A C 1
ATOM 1210 O O . PRO A 1 163 ? 14.324 6.656 2.536 1.00 96.31 163 PRO A O 1
ATOM 1213 N N . LYS A 1 164 ? 15.613 7.127 0.783 1.00 95.62 164 LYS A N 1
ATOM 1214 C CA . LYS A 1 164 ? 15.013 8.456 0.580 1.00 95.62 164 LYS A CA 1
ATOM 1215 C C . LYS A 1 164 ? 13.516 8.365 0.257 1.00 95.62 164 LYS A C 1
ATOM 1217 O O . LYS A 1 164 ? 12.767 9.264 0.625 1.00 95.62 164 LYS A O 1
ATOM 1222 N N . TYR A 1 165 ? 13.090 7.295 -0.414 1.00 92.81 165 TYR A N 1
ATOM 1223 C CA . TYR A 1 165 ? 11.700 7.095 -0.826 1.00 92.81 165 TYR A CA 1
ATOM 1224 C C . TYR A 1 165 ? 10.807 6.537 0.289 1.00 92.81 165 TYR A C 1
ATOM 1226 O O . TYR A 1 165 ? 9.594 6.461 0.105 1.00 92.81 165 TYR A O 1
ATOM 1234 N N . SER A 1 166 ? 11.365 6.224 1.467 1.00 96.06 166 SER A N 1
ATOM 1235 C CA . SER A 1 166 ? 10.572 5.852 2.645 1.00 96.06 166 SER A CA 1
ATOM 1236 C C . SER A 1 166 ? 10.088 7.046 3.470 1.00 96.06 166 SER A C 1
ATOM 1238 O O . SER A 1 166 ? 9.600 6.872 4.588 1.00 96.06 166 SER A O 1
ATOM 1240 N N . ILE A 1 167 ? 10.279 8.265 2.958 1.00 96.94 167 ILE A N 1
ATOM 1241 C CA . ILE A 1 167 ? 9.927 9.514 3.627 1.00 96.94 167 ILE A CA 1
ATOM 1242 C C . ILE A 1 167 ? 9.135 10.400 2.650 1.00 96.94 167 ILE A C 1
ATOM 1244 O O . ILE A 1 167 ? 9.574 10.595 1.513 1.00 96.94 167 ILE A O 1
ATOM 1248 N N . PRO A 1 168 ? 8.015 11.002 3.089 1.00 98.00 168 PRO A N 1
ATOM 1249 C CA . PRO A 1 168 ? 7.352 10.794 4.382 1.00 98.00 168 PRO A CA 1
ATOM 1250 C C . PRO A 1 168 ? 6.635 9.434 4.462 1.00 98.00 168 PRO A C 1
ATOM 1252 O O . PRO A 1 168 ? 6.564 8.698 3.482 1.00 98.00 168 PRO A O 1
ATOM 1255 N N . HIS A 1 169 ? 6.103 9.101 5.640 1.00 98.38 169 HIS A N 1
ATOM 1256 C CA . HIS A 1 169 ? 5.157 7.993 5.781 1.00 98.38 169 HIS A CA 1
ATOM 1257 C C . HIS A 1 169 ? 3.789 8.380 5.197 1.00 98.38 169 HIS A C 1
ATOM 1259 O O . HIS A 1 169 ? 3.490 9.560 5.000 1.00 98.38 169 HIS A O 1
ATOM 1265 N N . GLY A 1 170 ? 2.958 7.381 4.920 1.00 98.56 170 GLY A N 1
ATOM 1266 C CA . GLY A 1 170 ? 1.580 7.571 4.494 1.00 98.56 170 GLY A CA 1
ATOM 1267 C C . GLY A 1 170 ? 0.618 7.641 5.669 1.00 98.56 170 GLY A C 1
ATOM 1268 O O . GLY A 1 170 ? 0.803 6.945 6.668 1.00 98.56 170 GLY A O 1
ATOM 1269 N N . THR A 1 171 ? -0.431 8.442 5.521 1.00 98.75 171 THR A N 1
ATOM 1270 C CA . THR A 1 171 ? -1.541 8.513 6.476 1.00 98.75 171 THR A CA 1
ATOM 1271 C C . THR A 1 171 ? -2.873 8.285 5.778 1.00 98.75 171 THR A C 1
ATOM 1273 O O . THR A 1 171 ? -3.024 8.552 4.582 1.00 98.75 171 THR A O 1
ATOM 1276 N N . GLY A 1 172 ? -3.837 7.727 6.502 1.00 97.88 172 GLY A N 1
ATOM 1277 C CA . GLY A 1 172 ? -5.062 7.240 5.892 1.00 97.88 172 GLY A CA 1
ATOM 1278 C C . GLY A 1 172 ? -6.161 6.865 6.867 1.00 97.88 172 GLY A C 1
ATOM 1279 O O . GLY A 1 172 ? -6.106 7.177 8.052 1.00 97.88 172 GLY A O 1
ATOM 1280 N N . GLN A 1 173 ? -7.168 6.184 6.339 1.00 97.06 173 GLN A N 1
ATOM 1281 C CA . GLN A 1 173 ? -8.381 5.790 7.041 1.00 97.06 173 GLN A CA 1
ATOM 1282 C C . GLN A 1 173 ? -8.805 4.380 6.626 1.00 97.06 173 GLN A C 1
ATOM 1284 O O . GLN A 1 173 ? -8.378 3.863 5.587 1.00 97.06 173 GLN A O 1
ATOM 1289 N N . ILE A 1 174 ? -9.655 3.775 7.452 1.00 96.31 174 ILE A N 1
ATOM 1290 C CA . ILE A 1 174 ? -10.355 2.526 7.149 1.00 96.31 174 ILE A CA 1
ATOM 1291 C C . ILE A 1 174 ? -11.844 2.836 7.064 1.00 96.31 174 ILE A C 1
ATOM 1293 O O . ILE A 1 174 ? -12.391 3.462 7.971 1.00 96.31 174 ILE A O 1
ATOM 1297 N N . ASP A 1 175 ? -12.477 2.392 5.985 1.00 94.50 175 ASP A N 1
ATOM 1298 C CA . ASP A 1 175 ? -13.913 2.522 5.753 1.00 94.50 175 ASP A CA 1
ATOM 1299 C C . ASP A 1 175 ? -14.462 1.216 5.167 1.00 94.50 175 ASP A C 1
ATOM 1301 O O . ASP A 1 175 ? -14.075 0.797 4.070 1.00 94.50 175 ASP A O 1
ATOM 1305 N N . GLY A 1 176 ? -15.323 0.538 5.931 1.00 94.44 176 GLY A N 1
ATOM 1306 C CA . GLY A 1 176 ? -15.800 -0.809 5.615 1.00 94.44 176 GLY A CA 1
ATOM 1307 C C . GLY A 1 176 ? -14.641 -1.776 5.362 1.00 94.44 176 GLY A C 1
ATOM 1308 O O . GLY A 1 176 ? -13.762 -1.930 6.205 1.00 94.44 176 GLY A O 1
ATOM 1309 N N . ASP A 1 177 ? -14.626 -2.381 4.174 1.00 97.06 177 ASP A N 1
ATOM 1310 C CA . ASP A 1 177 ? -13.584 -3.305 3.707 1.00 97.06 177 ASP A CA 1
ATOM 1311 C C . ASP A 1 177 ? -12.428 -2.601 2.968 1.00 97.06 177 ASP A C 1
ATOM 1313 O O . ASP A 1 177 ? -11.646 -3.235 2.259 1.00 97.06 177 ASP A O 1
ATOM 1317 N N . THR A 1 178 ? -12.321 -1.273 3.071 1.00 98.12 178 THR A N 1
ATOM 1318 C CA . THR A 1 178 ? -11.295 -0.483 2.380 1.00 98.12 178 THR A CA 1
ATOM 1319 C C . THR A 1 178 ? -10.309 0.141 3.360 1.00 98.12 178 THR A C 1
ATOM 1321 O O . THR A 1 178 ? -10.688 0.883 4.260 1.00 98.12 178 THR A O 1
ATOM 1324 N N . ILE A 1 179 ? -9.018 -0.075 3.114 1.00 98.50 179 ILE A N 1
ATOM 1325 C CA . ILE A 1 179 ? -7.915 0.696 3.690 1.00 98.50 179 ILE A CA 1
ATOM 1326 C C . ILE A 1 179 ? -7.455 1.687 2.620 1.00 98.50 179 ILE A C 1
ATOM 1328 O O . ILE A 1 179 ? -7.082 1.279 1.519 1.00 98.50 179 ILE A O 1
ATOM 1332 N N . GLN A 1 180 ? -7.449 2.984 2.919 1.00 98.56 180 GLN A N 1
ATOM 1333 C CA . GLN A 1 180 ? -6.929 3.994 1.997 1.00 98.56 180 GLN A CA 1
ATOM 1334 C C . GLN A 1 180 ? -5.952 4.919 2.707 1.00 98.56 180 GLN A C 1
ATOM 1336 O O . GLN A 1 180 ? -6.296 5.517 3.720 1.00 98.56 180 GLN A O 1
ATOM 1341 N N . PHE A 1 181 ? -4.761 5.101 2.141 1.00 98.75 181 PHE A N 1
ATOM 1342 C CA . PHE A 1 181 ? -3.762 6.040 2.651 1.00 98.75 181 PHE A CA 1
ATOM 1343 C C . PHE A 1 181 ? -3.044 6.771 1.519 1.00 98.75 181 PHE A C 1
ATOM 1345 O O . PHE A 1 181 ? -3.012 6.315 0.373 1.00 98.75 181 PHE A O 1
ATOM 1352 N N . VAL A 1 182 ? -2.468 7.926 1.840 1.00 98.81 182 VAL A N 1
ATOM 1353 C CA . VAL A 1 182 ? -1.719 8.767 0.904 1.00 98.81 182 VAL A CA 1
ATOM 1354 C C . VAL A 1 182 ? -0.334 9.030 1.467 1.00 98.81 182 VAL A C 1
ATOM 1356 O O . VAL A 1 182 ? -0.204 9.440 2.617 1.00 98.81 182 VAL A O 1
ATOM 1359 N N . ILE A 1 183 ? 0.694 8.832 0.643 1.00 98.69 183 ILE A N 1
ATOM 1360 C CA . ILE A 1 183 ? 2.058 9.274 0.934 1.00 98.69 183 ILE A CA 1
ATOM 1361 C C . ILE A 1 183 ? 2.282 10.616 0.223 1.00 98.69 183 ILE A C 1
ATOM 1363 O O . ILE A 1 183 ? 2.242 10.658 -1.011 1.00 98.69 183 ILE A O 1
ATOM 1367 N N . PRO A 1 184 ? 2.490 11.727 0.949 1.00 97.94 184 PRO A N 1
ATOM 1368 C CA . PRO A 1 184 ? 2.646 13.047 0.345 1.00 97.94 184 PRO A CA 1
ATOM 1369 C C . PRO A 1 184 ? 4.086 13.276 -0.138 1.00 97.94 184 PRO A C 1
ATOM 1371 O O . PRO A 1 184 ? 4.816 14.108 0.399 1.00 97.94 184 PRO A O 1
ATOM 1374 N N . TYR A 1 185 ? 4.524 12.521 -1.149 1.00 96.25 185 TYR A N 1
ATOM 1375 C CA . TYR A 1 185 ? 5.835 12.746 -1.759 1.00 96.25 185 TYR A CA 1
ATOM 1376 C C . TYR A 1 185 ? 5.931 14.142 -2.385 1.00 96.25 185 TYR A C 1
ATOM 1378 O O . TYR A 1 185 ? 4.961 14.677 -2.921 1.00 96.25 185 TYR A O 1
ATOM 1386 N N . ALA A 1 186 ? 7.143 14.703 -2.398 1.00 92.50 186 ALA A N 1
ATOM 1387 C CA . ALA A 1 186 ? 7.413 16.016 -2.991 1.00 92.50 186 ALA A CA 1
ATOM 1388 C C . ALA A 1 186 ? 7.089 16.083 -4.497 1.00 92.50 186 ALA A C 1
ATOM 1390 O O . ALA A 1 186 ? 6.779 17.148 -5.018 1.00 92.50 186 ALA A O 1
ATOM 1391 N N . THR A 1 187 ? 7.145 14.947 -5.197 1.00 91.06 187 THR A N 1
ATOM 1392 C CA . THR A 1 187 ? 6.799 14.830 -6.624 1.00 91.06 187 THR A CA 1
ATOM 1393 C C . THR A 1 187 ? 5.294 14.757 -6.886 1.00 91.06 187 THR A C 1
ATOM 1395 O O . THR A 1 187 ? 4.885 14.733 -8.042 1.00 91.06 187 THR A O 1
ATOM 1398 N N . GLY A 1 188 ? 4.477 14.681 -5.837 1.00 95.62 188 GLY A N 1
ATOM 1399 C CA . GLY A 1 188 ? 3.030 14.527 -5.909 1.00 95.62 188 GLY A CA 1
ATOM 1400 C C . GLY A 1 188 ? 2.534 13.442 -4.950 1.00 95.62 188 GLY A C 1
ATOM 1401 O O . GLY A 1 188 ? 3.264 12.487 -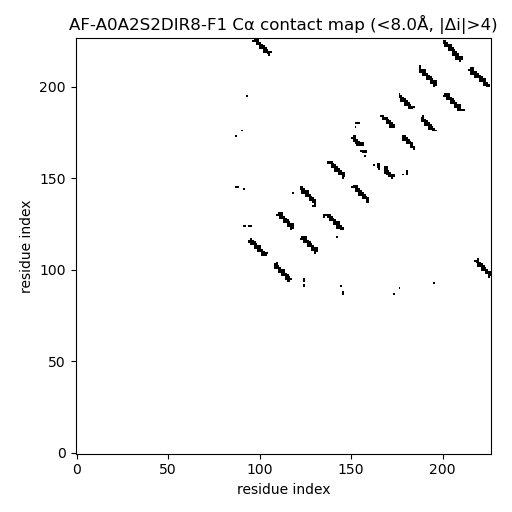4.668 1.00 95.62 188 GLY A O 1
ATOM 1402 N N . PRO A 1 189 ? 1.296 13.561 -4.441 1.00 98.19 189 PRO A N 1
ATOM 1403 C CA . PRO A 1 189 ? 0.753 12.595 -3.501 1.00 98.19 189 PRO A CA 1
ATOM 1404 C C . PRO A 1 189 ? 0.566 11.230 -4.171 1.00 98.19 189 PRO A C 1
ATOM 1406 O O . PRO A 1 189 ? 0.203 11.133 -5.344 1.00 98.19 189 PRO A O 1
ATOM 1409 N N . PHE A 1 190 ? 0.792 10.164 -3.412 1.00 98.56 190 PHE A N 1
ATOM 1410 C CA . PHE A 1 190 ? 0.689 8.793 -3.891 1.00 98.56 190 PHE A CA 1
ATOM 1411 C C . PHE A 1 190 ? -0.347 8.030 -3.070 1.00 98.56 190 PHE A C 1
ATOM 1413 O O . PHE A 1 190 ? -0.133 7.748 -1.889 1.00 98.56 190 PHE A O 1
ATOM 1420 N N . ARG A 1 191 ? -1.500 7.745 -3.680 1.00 98.81 191 ARG A N 1
ATOM 1421 C CA . ARG A 1 191 ? -2.642 7.104 -3.025 1.00 98.81 191 ARG A CA 1
ATOM 1422 C C . ARG A 1 191 ? -2.563 5.596 -3.181 1.00 98.81 191 ARG A C 1
ATOM 1424 O O . ARG A 1 191 ? -2.400 5.085 -4.284 1.00 98.81 191 ARG A O 1
ATOM 1431 N N . ASN A 1 192 ? -2.761 4.903 -2.073 1.00 98.81 192 ASN A N 1
ATOM 1432 C CA . ASN A 1 192 ? -2.954 3.467 -2.001 1.00 98.81 192 ASN A CA 1
ATOM 1433 C C . ASN A 1 192 ? -4.378 3.199 -1.525 1.00 98.81 192 ASN A C 1
ATOM 1435 O O . ASN A 1 192 ? -4.801 3.757 -0.515 1.00 98.81 192 ASN A O 1
ATOM 1439 N N . THR A 1 193 ? -5.101 2.347 -2.243 1.00 98.88 193 THR A N 1
ATOM 1440 C CA . THR A 1 193 ? -6.439 1.887 -1.864 1.00 98.88 193 THR A CA 1
ATOM 1441 C C . THR A 1 193 ? -6.471 0.371 -1.912 1.00 98.88 193 THR A C 1
ATOM 1443 O O . THR A 1 193 ? -6.322 -0.219 -2.984 1.00 98.88 193 THR A O 1
ATOM 1446 N N . TRP A 1 194 ? -6.629 -0.265 -0.759 1.00 98.75 194 TRP A N 1
ATOM 1447 C CA . TRP A 1 194 ? -6.663 -1.713 -0.603 1.00 98.75 194 TRP A CA 1
ATOM 1448 C C . TRP A 1 194 ? -8.069 -2.117 -0.190 1.00 98.75 194 TRP A C 1
ATOM 1450 O O . TRP A 1 194 ? -8.542 -1.712 0.867 1.00 98.75 194 TRP A O 1
ATOM 1460 N N . ARG A 1 195 ? -8.750 -2.880 -1.041 1.00 98.69 195 ARG A N 1
ATOM 1461 C CA . ARG A 1 195 ? -10.120 -3.339 -0.801 1.00 98.69 195 ARG A CA 1
ATOM 1462 C C . ARG A 1 195 ? -10.113 -4.833 -0.561 1.00 98.69 195 ARG A C 1
ATOM 1464 O O . ARG A 1 195 ? -9.568 -5.568 -1.387 1.00 98.69 195 ARG A O 1
ATOM 1471 N N . TYR A 1 196 ? -10.698 -5.256 0.543 1.00 98.50 196 TYR A N 1
ATOM 1472 C CA . TYR A 1 196 ? -10.924 -6.654 0.848 1.00 98.50 196 TYR A CA 1
ATOM 1473 C C . TYR A 1 196 ? -12.239 -7.114 0.216 1.00 98.50 196 TYR A C 1
ATOM 1475 O O . TYR A 1 196 ? -13.232 -6.391 0.217 1.00 98.50 196 TYR A O 1
ATOM 1483 N N . ASP A 1 197 ? -12.230 -8.311 -0.355 1.00 97.81 197 ASP A N 1
ATOM 1484 C CA . ASP A 1 197 ? -13.426 -9.027 -0.775 1.00 97.81 197 ASP A CA 1
ATOM 1485 C C . ASP A 1 197 ? -13.652 -10.174 0.222 1.00 97.81 197 ASP A C 1
ATOM 1487 O O . ASP A 1 197 ? -12.950 -11.193 0.136 1.00 97.81 197 ASP A O 1
ATOM 1491 N N . PRO A 1 198 ? -14.603 -10.034 1.165 1.00 96.06 198 PRO A N 1
ATOM 1492 C CA . PRO A 1 198 ? -14.858 -11.057 2.172 1.00 96.06 198 PRO A CA 1
ATOM 1493 C C . PRO A 1 198 ? -15.448 -12.341 1.583 1.00 96.06 198 PRO A C 1
ATOM 1495 O O . PRO A 1 198 ? -15.253 -13.411 2.156 1.00 96.06 198 PRO A O 1
ATOM 1498 N N . ALA A 1 199 ? -16.130 -12.275 0.435 1.00 96.50 199 ALA A N 1
ATOM 1499 C CA . ALA A 1 199 ? -16.684 -13.461 -0.212 1.00 96.50 199 ALA A CA 1
ATOM 1500 C C . ALA A 1 199 ? -15.585 -14.301 -0.877 1.00 96.50 199 ALA A C 1
ATOM 1502 O O . ALA A 1 199 ? -15.646 -15.530 -0.865 1.00 96.50 199 ALA A O 1
ATOM 1503 N N . ALA A 1 200 ? -14.568 -13.643 -1.439 1.00 96.00 200 ALA A N 1
ATOM 1504 C CA . ALA A 1 200 ? -13.444 -14.310 -2.093 1.00 96.00 200 ALA A CA 1
ATOM 1505 C C . ALA A 1 200 ? -12.229 -14.540 -1.176 1.00 96.00 200 ALA A C 1
ATOM 1507 O O . ALA A 1 200 ? -11.284 -15.215 -1.591 1.00 96.00 200 ALA A O 1
ATOM 1508 N N . GLY A 1 201 ? -12.205 -13.953 0.025 1.00 97.06 201 GLY A N 1
ATOM 1509 C CA . GLY A 1 201 ? -11.043 -13.985 0.918 1.00 97.06 201 GLY A CA 1
ATOM 1510 C C . GLY A 1 201 ? -9.788 -13.405 0.259 1.00 97.06 201 GLY A C 1
ATOM 1511 O O . GLY A 1 201 ? -8.692 -13.946 0.411 1.00 97.06 201 GLY A O 1
ATOM 1512 N N . SER A 1 202 ? -9.956 -12.351 -0.543 1.00 98.31 202 SER A N 1
ATOM 1513 C CA . SER A 1 202 ? -8.908 -11.802 -1.410 1.00 98.31 202 SER A CA 1
ATOM 1514 C C . SER A 1 202 ? -8.863 -10.283 -1.336 1.00 98.31 202 SER A C 1
ATOM 1516 O O . SER A 1 202 ? -9.806 -9.657 -0.861 1.00 98.31 202 SER A O 1
ATOM 1518 N N . TRP A 1 203 ? -7.780 -9.681 -1.823 1.00 98.75 203 TRP A N 1
ATOM 1519 C CA . TRP A 1 203 ? -7.652 -8.229 -1.876 1.00 98.75 203 TRP A CA 1
ATOM 1520 C C . TRP A 1 203 ? -7.494 -7.707 -3.300 1.00 98.75 203 TRP A C 1
ATOM 1522 O O . TRP A 1 203 ? -6.951 -8.366 -4.192 1.00 98.75 203 TRP A O 1
ATOM 1532 N N . GLN A 1 204 ? -7.904 -6.460 -3.496 1.00 98.81 204 GLN A N 1
ATOM 1533 C CA . GLN A 1 204 ? -7.493 -5.636 -4.620 1.00 98.81 204 GLN A CA 1
ATOM 1534 C C . GLN A 1 204 ? -6.707 -4.438 -4.103 1.00 98.81 204 GLN A C 1
ATOM 1536 O O . GLN A 1 204 ? -7.226 -3.637 -3.330 1.00 98.81 204 GLN A O 1
ATOM 1541 N N . PHE A 1 205 ? -5.473 -4.281 -4.570 1.00 98.81 205 PHE A N 1
ATOM 1542 C CA . PHE A 1 205 ? -4.659 -3.103 -4.273 1.00 98.81 205 PHE A CA 1
ATOM 1543 C C . PHE A 1 205 ? -4.632 -2.203 -5.507 1.00 98.81 205 PHE A C 1
ATOM 1545 O O . PHE A 1 205 ? -4.347 -2.675 -6.606 1.00 98.81 205 PHE A O 1
ATOM 1552 N N . SER A 1 206 ? -4.929 -0.917 -5.338 1.00 98.81 206 SER A N 1
ATOM 1553 C CA . SER A 1 206 ? -4.868 0.107 -6.384 1.00 98.81 206 SER A CA 1
ATOM 1554 C C . SER A 1 206 ? -3.971 1.249 -5.928 1.00 98.81 206 SER A C 1
ATOM 1556 O O . SER A 1 206 ? -4.179 1.810 -4.852 1.00 98.81 206 SER A O 1
ATOM 1558 N N . LEU A 1 207 ? -2.975 1.579 -6.743 1.00 98.75 207 LEU A N 1
ATOM 1559 C CA . LEU A 1 207 ? -1.985 2.621 -6.495 1.00 98.75 207 LEU A CA 1
ATOM 1560 C C . LEU A 1 207 ? -2.121 3.696 -7.568 1.00 98.75 207 LEU A C 1
ATOM 1562 O O . LEU A 1 207 ? -2.153 3.391 -8.763 1.00 98.75 207 LEU A O 1
ATOM 1566 N N . GLU A 1 208 ? -2.176 4.953 -7.148 1.00 98.81 208 GLU A N 1
ATOM 1567 C CA . GLU A 1 208 ? -2.419 6.093 -8.026 1.00 98.81 208 GLU A CA 1
ATOM 1568 C C . GLU A 1 208 ? -1.511 7.272 -7.671 1.00 98.81 208 GLU A C 1
ATOM 1570 O O . GLU A 1 208 ? -1.275 7.578 -6.503 1.00 98.81 208 GLU A O 1
ATOM 1575 N N . SER A 1 209 ? -1.027 7.967 -8.696 1.00 98.31 209 SER A N 1
ATOM 1576 C CA . SER A 1 209 ? -0.223 9.180 -8.560 1.00 98.31 209 SER A CA 1
ATOM 1577 C C . SER A 1 209 ? -1.098 10.406 -8.793 1.00 98.31 209 SER A C 1
ATOM 1579 O O . SER A 1 209 ? -1.745 10.526 -9.838 1.00 98.31 209 SER A O 1
ATOM 1581 N N . GLY A 1 210 ? -1.107 11.323 -7.830 1.00 98.12 210 GLY A N 1
ATOM 1582 C CA . GLY A 1 210 ? -1.765 12.615 -7.967 1.00 98.12 210 GLY A CA 1
ATOM 1583 C C . GLY A 1 210 ? -1.080 13.466 -9.030 1.00 98.12 210 GLY A C 1
ATOM 1584 O O . GLY A 1 210 ? 0.147 13.480 -9.136 1.00 98.12 210 GLY A O 1
ATOM 1585 N N . GLN A 1 211 ? -1.889 14.141 -9.836 1.00 97.06 211 GLN A N 1
ATOM 1586 C CA . GLN A 1 211 ? -1.455 15.012 -10.919 1.00 97.06 211 GLN A CA 1
ATOM 1587 C C . GLN A 1 211 ? -1.587 16.492 -10.509 1.00 97.06 211 GLN A C 1
ATOM 1589 O O . GLN A 1 211 ? -2.372 16.810 -9.611 1.00 97.06 211 GLN A O 1
ATOM 1594 N N . PRO A 1 212 ? -0.857 17.421 -11.159 1.00 94.75 212 PRO A N 1
ATOM 1595 C CA . PRO A 1 212 ? -0.949 18.854 -10.859 1.00 94.75 212 PRO A CA 1
ATOM 1596 C C . PRO A 1 212 ? -2.350 19.457 -11.043 1.00 94.75 212 PRO A C 1
ATOM 1598 O O . PRO A 1 212 ? -2.668 20.459 -10.414 1.00 94.75 212 PRO A O 1
ATOM 1601 N N . ASP A 1 213 ? -3.186 18.848 -11.885 1.00 94.81 213 ASP A N 1
ATOM 1602 C CA . ASP A 1 213 ? -4.579 19.248 -12.125 1.00 94.81 213 ASP A CA 1
ATOM 1603 C C . ASP A 1 213 ? -5.566 18.705 -11.0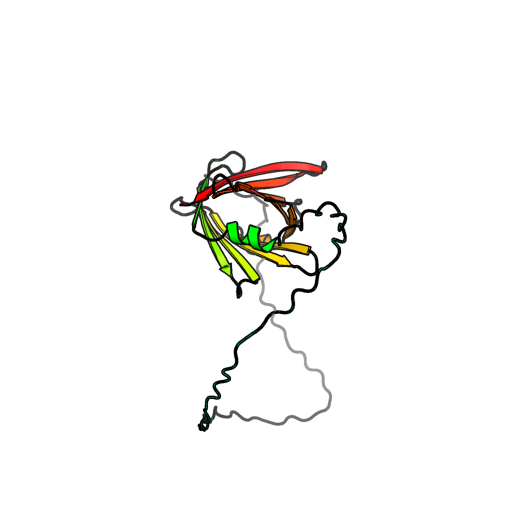68 1.00 94.81 213 ASP A C 1
ATOM 1605 O O . ASP A 1 213 ? -6.776 18.885 -11.194 1.00 94.81 213 ASP A O 1
ATOM 1609 N N . GLY A 1 214 ? -5.064 18.031 -10.027 1.00 94.69 214 GLY A N 1
ATOM 1610 C CA . GLY A 1 214 ? -5.862 17.427 -8.960 1.00 94.69 214 GLY A CA 1
ATOM 1611 C C . GLY A 1 214 ? -6.441 16.052 -9.302 1.00 94.69 214 GLY A C 1
ATOM 1612 O O . GLY A 1 214 ? -7.075 15.428 -8.446 1.00 94.69 214 GLY A O 1
ATOM 1613 N N . THR A 1 215 ? -6.220 15.545 -10.517 1.00 97.12 215 THR A N 1
ATOM 1614 C CA . THR A 1 215 ? -6.665 14.204 -10.909 1.00 97.12 215 THR A CA 1
ATOM 1615 C C . THR A 1 215 ? -5.733 13.115 -10.375 1.00 97.12 215 THR A C 1
ATOM 1617 O O . THR A 1 215 ? -4.598 13.360 -9.960 1.00 97.12 215 THR A O 1
ATOM 1620 N N . TRP A 1 216 ? -6.220 11.874 -10.381 1.00 98.19 216 TRP A N 1
ATOM 1621 C CA . TRP A 1 216 ? -5.446 10.695 -10.002 1.00 98.19 216 TRP A CA 1
ATOM 1622 C C . TRP A 1 216 ? -5.176 9.847 -11.234 1.00 98.19 216 TRP A C 1
ATOM 1624 O O . TRP A 1 216 ? -6.093 9.489 -11.974 1.00 98.19 216 TRP A O 1
ATOM 1634 N N . LYS A 1 217 ? -3.907 9.505 -11.448 1.00 98.12 217 LYS A N 1
ATOM 1635 C CA . LYS A 1 217 ? -3.481 8.650 -12.551 1.00 98.12 217 LYS A CA 1
ATOM 1636 C C . LYS A 1 217 ? -3.119 7.270 -12.032 1.00 98.12 217 LYS A C 1
ATOM 1638 O O . LYS A 1 217 ? -2.343 7.147 -11.086 1.00 98.12 217 LYS A O 1
ATOM 1643 N N . HIS A 1 218 ? -3.622 6.237 -12.706 1.00 98.44 218 HIS A N 1
ATOM 1644 C CA . HIS A 1 218 ? -3.243 4.848 -12.451 1.00 98.44 218 HIS A CA 1
ATOM 1645 C C . HIS A 1 218 ? -1.720 4.680 -12.442 1.00 98.44 218 HIS A C 1
ATOM 1647 O O . HIS A 1 218 ? -1.036 5.058 -13.399 1.00 98.44 218 HIS A O 1
ATOM 1653 N N . PHE A 1 219 ? -1.208 4.087 -11.368 1.00 98.50 219 PHE A N 1
ATOM 1654 C CA . PHE A 1 219 ? 0.183 3.673 -11.258 1.00 98.50 219 PHE A CA 1
ATOM 1655 C C . PHE A 1 219 ? 0.303 2.155 -11.224 1.00 98.50 219 PHE A C 1
ATOM 1657 O O . PHE A 1 219 ? 1.113 1.614 -11.967 1.00 98.50 219 PHE A O 1
ATOM 1664 N N . ALA A 1 220 ? -0.483 1.467 -10.397 1.00 98.75 220 ALA A N 1
ATOM 1665 C CA . ALA A 1 220 ? -0.487 0.010 -10.348 1.00 98.75 220 ALA A CA 1
ATOM 1666 C C . ALA A 1 220 ? -1.827 -0.535 -9.855 1.00 98.75 220 ALA A C 1
ATOM 1668 O O . ALA A 1 220 ? -2.566 0.141 -9.137 1.00 98.75 220 ALA A O 1
ATOM 1669 N N . ARG A 1 221 ? -2.128 -1.782 -10.214 1.00 98.81 221 ARG A N 1
ATOM 1670 C CA . ARG A 1 221 ? -3.277 -2.516 -9.679 1.00 98.81 221 ARG A CA 1
ATOM 1671 C C . ARG A 1 221 ? -2.938 -3.987 -9.552 1.00 98.81 221 ARG A C 1
ATOM 1673 O O . ARG A 1 221 ? -2.444 -4.585 -10.502 1.00 98.81 221 ARG A O 1
ATOM 1680 N N . TYR A 1 222 ? -3.281 -4.582 -8.417 1.00 98.75 222 TYR A N 1
ATOM 1681 C CA . TYR A 1 222 ? -3.044 -5.992 -8.133 1.00 98.75 222 TYR A CA 1
ATOM 1682 C C . TYR A 1 222 ? -4.329 -6.677 -7.685 1.00 98.75 222 TYR A C 1
ATOM 1684 O O . TYR A 1 222 ? -5.098 -6.124 -6.899 1.00 98.75 222 TYR A O 1
ATOM 1692 N N . LYS A 1 223 ? -4.530 -7.908 -8.153 1.00 98.75 223 LYS A N 1
ATOM 1693 C CA . LYS A 1 223 ? -5.358 -8.904 -7.471 1.00 98.75 223 LYS A CA 1
ATOM 1694 C C . LYS A 1 223 ? -4.437 -9.695 -6.554 1.00 98.75 223 LYS A C 1
ATOM 1696 O O . LYS A 1 223 ? -3.420 -10.210 -7.013 1.00 98.75 223 LYS A O 1
ATOM 1701 N N . VAL A 1 224 ? -4.795 -9.780 -5.287 1.00 98.75 224 VAL A N 1
ATOM 1702 C CA . VAL A 1 224 ? -3.995 -10.406 -4.240 1.00 98.75 224 VAL A CA 1
ATOM 1703 C C . VAL A 1 224 ? -4.796 -11.583 -3.710 1.00 98.75 224 VAL A C 1
ATOM 1705 O O . VAL A 1 224 ? -5.851 -11.412 -3.103 1.00 98.75 224 VAL A O 1
ATOM 1708 N N . LYS A 1 225 ? -4.335 -12.790 -4.019 1.00 98.44 225 LYS A N 1
ATOM 1709 C CA . LYS A 1 225 ? -5.009 -14.042 -3.663 1.00 98.44 225 LYS A CA 1
ATOM 1710 C C . LYS A 1 225 ? -4.102 -14.872 -2.781 1.00 98.44 225 LYS A C 1
ATOM 1712 O O . LYS A 1 225 ? -2.885 -14.742 -2.893 1.00 98.44 225 LYS A O 1
ATOM 1717 N N . ARG A 1 226 ? -4.696 -15.701 -1.925 1.00 97.00 226 ARG A N 1
ATOM 1718 C CA . ARG A 1 226 ? -3.950 -16.698 -1.155 1.00 97.00 226 ARG A CA 1
ATOM 1719 C C . ARG A 1 226 ? -3.076 -17.517 -2.098 1.00 97.00 226 ARG A C 1
ATOM 1721 O O . ARG A 1 226 ? -3.517 -17.842 -3.206 1.00 97.00 226 ARG A O 1
ATOM 1728 N N . ASP A 1 227 ? -1.836 -17.732 -1.684 1.00 90.25 227 ASP A N 1
ATOM 1729 C CA . ASP A 1 227 ? -0.918 -18.625 -2.387 1.00 90.25 227 ASP A CA 1
ATOM 1730 C C . ASP A 1 227 ? -1.087 -20.086 -1.961 1.00 90.25 227 ASP A C 1
ATOM 1732 O O . ASP A 1 227 ? -1.571 -20.314 -0.829 1.00 90.25 227 ASP A O 1
#

Secondary structure (DSSP, 8-state):
-PPPP---------------------------------------PPPP---------------------PPP---------------SHHHHHTT-EEEEEEEEETTEEEEEEEEEEEEGGGTEEEEEEEESSSS-S-EEEEEEEEETTTTEEEEEEEETT-GGGG-S-EEEEEETTEEEEEEEETTEEEEEEEEEETTTTEEEEEEEEEPTTS-EEEEEEEEEEE-

Organism: NCBI:txid945844

Nearest PDB structures (foldseek):
  7sfn-assembly1_A  TM=8.310E-01  e=2.397E-06  Streptomyces avermitilis
  7sfn-assembly1_B  TM=8.111E-01  e=5.714E-06  Streptomyces avermitilis
  7sfp-assembly1_A  TM=8.052E-01  e=1.230E-05  Streptomyces ossamyceticus
  3pqu-assembly1_A  TM=4.189E-01  e=1.570E-01  Actinobacillus suis
  3hol-assembly1_A  TM=2.994E-01  e=7.275E-01  Actinobacillus pleuropneumoniae

Radius of gyration: 31.01 Å; Cα contacts (8 Å, |Δi|>4): 330; chains: 1; bounding box: 91×58×71 Å